Protein AF-A0A0R2RUD6-F1 (afdb_monomer)

Sequence (187 aa):
MTPIQPKFGVFNKIYIVRKIINTVIAVVILVGAVFYAQHLIESNERVKPPVKKIIKTVFVQKAINGEVPITAQSSGTVSAKHRLELYAEVQGVFDQSAAEFRSGQAYKKNQILIGLDAREYSASLVAAKSEFQNLVIGVLPDLRLDYADAQVNLLNAQISANGAKYQAKLAELEFLQQTGQLLNVTF

Radius of gyration: 75.73 Å; Cα contacts (8 Å, |Δi|>4): 40; chains: 1; bounding box: 152×41×206 Å

Foldseek 3Di:
DDDDDDDDDDPVVVVVVVVVVVVVVVVVVVVVVVVVVVVVVVPDPPDDDPDDDDDDDDDDDDDDDDDDDDDDDDDDDDDDPDDDDDDDPDDADWDDFPDDQDPPDDDDPPGRNTDGDCPVVVVVVVVVVVVVVVVCVVCVVVVCVVCVVVVVVVVVVVVVVVVVVVVVVVVVVVVCVVVCVVVPDDD

Structure (mmCIF, N/CA/C/O backbone):
data_AF-A0A0R2RUD6-F1
#
_entry.id   AF-A0A0R2RUD6-F1
#
loop_
_atom_site.group_PDB
_atom_site.id
_atom_site.type_symbol
_atom_site.label_atom_id
_atom_site.label_alt_id
_atom_site.label_comp_id
_atom_site.label_asym_id
_atom_site.label_entity_id
_atom_site.label_seq_id
_atom_site.pdbx_PDB_ins_code
_atom_site.Cartn_x
_atom_site.Cartn_y
_atom_site.Cartn_z
_atom_site.occupancy
_atom_site.B_iso_or_equiv
_atom_site.auth_seq_id
_atom_site.auth_comp_id
_atom_site.auth_asym_id
_atom_site.auth_atom_id
_atom_site.pdbx_PDB_model_num
ATOM 1 N N . MET A 1 1 ? -69.945 -20.592 172.690 1.00 40.69 1 MET A N 1
ATOM 2 C CA . MET A 1 1 ? -69.417 -21.902 172.255 1.00 40.69 1 MET A CA 1
ATOM 3 C C . MET A 1 1 ? -68.876 -21.741 170.840 1.00 40.69 1 MET A C 1
ATOM 5 O O . MET A 1 1 ? -69.642 -21.379 169.963 1.00 40.69 1 MET A O 1
ATOM 9 N N . THR A 1 2 ? -67.545 -21.808 170.733 1.00 43.16 2 THR A N 1
ATOM 10 C CA . THR A 1 2 ? -66.657 -22.315 169.655 1.00 43.16 2 THR A CA 1
ATOM 11 C C . THR A 1 2 ? -67.185 -22.616 168.227 1.00 43.16 2 THR A C 1
ATOM 13 O O . THR A 1 2 ? -68.354 -22.909 168.026 1.00 43.16 2 THR A O 1
ATOM 16 N N . PRO A 1 3 ? -66.286 -22.562 167.218 1.00 62.38 3 PRO A N 1
ATOM 17 C CA . PRO A 1 3 ? -66.392 -21.728 166.015 1.00 62.38 3 PRO A CA 1
ATOM 18 C C . PRO A 1 3 ? -66.707 -22.523 164.741 1.00 62.38 3 PRO A C 1
ATOM 20 O O . PRO A 1 3 ? -66.441 -23.720 164.688 1.00 62.38 3 PRO A O 1
ATOM 23 N N . ILE A 1 4 ? -67.159 -21.859 163.666 1.00 46.94 4 ILE A N 1
ATOM 24 C CA . ILE A 1 4 ? -67.190 -22.475 162.327 1.00 46.94 4 ILE A CA 1
ATOM 25 C C . ILE A 1 4 ? -66.911 -21.424 161.236 1.00 46.94 4 ILE A C 1
ATOM 27 O O . ILE A 1 4 ? -67.732 -20.563 160.937 1.00 46.94 4 ILE A O 1
ATOM 31 N N . GLN A 1 5 ? -65.716 -21.508 160.652 1.00 63.09 5 GLN A N 1
ATOM 32 C CA . GLN A 1 5 ? -65.302 -20.839 159.413 1.00 63.09 5 GLN A CA 1
ATOM 33 C C . GLN A 1 5 ? -65.926 -21.547 158.195 1.00 63.09 5 GLN A C 1
ATOM 35 O O . GLN A 1 5 ? -65.938 -22.781 158.184 1.00 63.09 5 GLN A O 1
ATOM 40 N N . PRO A 1 6 ? -66.289 -20.836 157.107 1.00 52.78 6 PRO A N 1
ATOM 41 C CA . PRO A 1 6 ? -66.206 -21.465 155.790 1.00 52.78 6 PRO A CA 1
ATOM 42 C C . PRO A 1 6 ? -65.527 -20.589 154.719 1.00 52.78 6 PRO A C 1
ATOM 44 O O . PRO A 1 6 ? -66.093 -19.653 154.170 1.00 52.78 6 PRO A O 1
ATOM 47 N N . LYS A 1 7 ? -64.286 -20.985 154.410 1.00 53.56 7 LYS A N 1
ATOM 48 C CA . LYS A 1 7 ? -63.650 -21.116 153.083 1.00 53.56 7 LYS A CA 1
ATOM 49 C C . LYS A 1 7 ? -63.973 -20.063 152.004 1.00 53.56 7 LYS A C 1
ATOM 51 O O . LYS A 1 7 ? -64.764 -20.293 151.092 1.00 53.56 7 LYS A O 1
ATOM 56 N N . PHE A 1 8 ? -63.166 -19.000 151.989 1.00 56.03 8 PHE A N 1
ATOM 57 C CA . PHE A 1 8 ? -62.763 -18.315 150.755 1.00 56.03 8 PHE A CA 1
ATOM 58 C C . PHE A 1 8 ? -62.107 -19.328 149.798 1.00 56.03 8 PHE A C 1
ATOM 60 O O . PHE A 1 8 ? -61.097 -19.923 150.169 1.00 56.03 8 PHE A O 1
ATOM 67 N N . GLY A 1 9 ? -62.625 -19.549 148.579 1.00 54.19 9 GLY A N 1
ATOM 68 C CA . GLY A 1 9 ? -61.901 -20.469 147.685 1.00 54.19 9 GLY A CA 1
ATOM 69 C C . GLY A 1 9 ? -62.434 -20.872 146.311 1.00 54.19 9 GLY A C 1
ATOM 70 O O . GLY A 1 9 ? -61.875 -21.818 145.768 1.00 54.19 9 GLY A O 1
ATOM 71 N N . VAL A 1 10 ? -63.454 -20.238 145.711 1.00 58.03 10 VAL A N 1
ATOM 72 C CA . VAL A 1 10 ? -63.929 -20.690 144.372 1.00 58.03 10 VAL A CA 1
ATOM 73 C C . VAL A 1 10 ? -64.133 -19.565 143.348 1.00 58.03 10 VAL A C 1
ATOM 75 O O . VAL A 1 10 ? -63.808 -19.749 142.176 1.00 58.03 10 VAL A O 1
ATOM 78 N N . PHE A 1 11 ? -64.548 -18.362 143.758 1.00 55.56 11 PHE A N 1
ATOM 79 C CA . PHE A 1 11 ? -64.877 -17.291 142.802 1.00 55.56 11 PHE A CA 1
ATOM 80 C C . PHE A 1 11 ? -63.666 -16.636 142.109 1.00 55.56 11 PHE A C 1
ATOM 82 O O . PHE A 1 11 ? -63.772 -16.234 140.953 1.00 55.56 11 PHE A O 1
ATOM 89 N N . ASN A 1 12 ? -62.485 -16.602 142.740 1.00 57.34 12 ASN A N 1
ATOM 90 C CA . ASN A 1 12 ? -61.285 -16.014 142.121 1.00 57.34 12 ASN A CA 1
ATOM 91 C C . ASN A 1 12 ? -60.672 -16.929 141.034 1.00 57.34 12 ASN A C 1
ATOM 93 O O . ASN A 1 12 ? -60.031 -16.459 140.098 1.00 57.34 12 ASN A O 1
ATOM 97 N N . LYS A 1 13 ? -60.911 -18.248 141.112 1.00 60.44 13 LYS A N 1
ATOM 98 C CA . LYS A 1 13 ? -60.299 -19.244 140.216 1.00 60.44 13 LYS A CA 1
ATOM 99 C C . LYS A 1 13 ? -60.849 -19.157 138.785 1.00 60.44 13 LYS A C 1
ATOM 101 O O . LYS A 1 13 ? -60.070 -19.214 137.842 1.00 60.44 13 LYS A O 1
ATOM 106 N N . ILE A 1 14 ? -62.160 -18.949 138.609 1.00 64.00 14 ILE A N 1
ATOM 107 C CA . ILE A 1 14 ? -62.788 -18.797 137.278 1.00 64.00 14 ILE A CA 1
ATOM 108 C C . ILE A 1 14 ? -62.341 -17.498 136.584 1.00 64.00 14 ILE A C 1
ATOM 110 O O . ILE A 1 14 ? -62.052 -17.510 135.385 1.00 64.00 14 ILE A O 1
ATOM 114 N N . TYR A 1 15 ? -62.255 -16.387 137.326 1.00 71.00 15 TYR A N 1
ATOM 115 C CA . TYR A 1 15 ? -61.834 -15.093 136.779 1.00 71.00 15 TYR A CA 1
ATOM 116 C C . TYR A 1 15 ? -60.356 -15.111 136.361 1.00 71.00 15 TYR A C 1
ATOM 118 O O . TYR A 1 15 ? -60.014 -14.683 135.258 1.00 71.00 15 TYR A O 1
ATOM 126 N N . ILE A 1 16 ? -59.488 -15.696 137.195 1.00 73.62 16 ILE A N 1
ATOM 127 C CA . ILE A 1 16 ? -58.060 -15.863 136.895 1.00 73.62 16 ILE A CA 1
ATOM 128 C C . ILE A 1 16 ? -57.846 -16.797 135.689 1.00 73.62 16 ILE A C 1
ATOM 130 O O . ILE A 1 16 ? -57.037 -16.477 134.822 1.00 73.62 16 ILE A O 1
ATOM 134 N N . VAL A 1 17 ? -58.602 -17.895 135.559 1.00 77.44 17 VAL A N 1
ATOM 135 C CA . VAL A 1 17 ? -58.467 -18.837 134.426 1.00 77.44 17 VAL A CA 1
ATOM 136 C C . VAL A 1 17 ? -58.884 -18.207 133.090 1.00 77.44 17 VAL A C 1
ATOM 138 O O . VAL A 1 17 ? -58.144 -18.325 132.114 1.00 77.44 17 VAL A O 1
ATOM 141 N N . ARG A 1 18 ? -60.009 -17.476 133.027 1.00 76.19 18 ARG A N 1
ATOM 142 C CA . ARG A 1 18 ? -60.411 -16.761 131.794 1.00 76.19 18 ARG A CA 1
ATOM 143 C C . ARG A 1 18 ? -59.411 -15.658 131.419 1.00 76.19 18 ARG A C 1
ATOM 145 O O . ARG A 1 18 ? -59.124 -15.479 130.238 1.00 76.19 18 ARG A O 1
ATOM 152 N N . LYS A 1 19 ? -58.835 -14.961 132.409 1.00 77.75 19 LYS A N 1
ATOM 153 C CA . LYS A 1 19 ? -57.790 -13.943 132.198 1.00 77.75 19 LYS A CA 1
ATOM 154 C C . LYS A 1 19 ? -56.496 -14.551 131.643 1.00 77.75 19 LYS A C 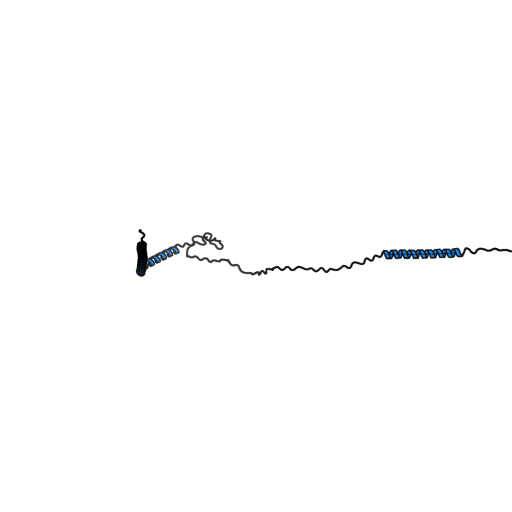1
ATOM 156 O O . LYS A 1 19 ? -55.921 -13.981 130.725 1.00 77.75 19 LYS A O 1
ATOM 161 N N . ILE A 1 20 ? -56.067 -15.714 132.145 1.00 82.94 20 ILE A N 1
ATOM 162 C CA . ILE A 1 20 ? -54.876 -16.417 131.637 1.00 82.94 20 ILE A CA 1
ATOM 163 C C . ILE A 1 20 ? -55.092 -16.882 130.194 1.00 82.94 20 ILE A C 1
ATOM 165 O O . ILE A 1 20 ? -54.219 -16.659 129.363 1.00 82.94 20 ILE A O 1
ATOM 169 N N . ILE A 1 21 ? -56.257 -17.453 129.868 1.00 84.19 21 ILE A N 1
ATOM 170 C CA . ILE A 1 21 ? -56.567 -17.909 128.501 1.00 84.19 21 ILE A CA 1
ATOM 171 C C . ILE A 1 21 ? -56.511 -16.746 127.503 1.00 84.19 21 ILE A C 1
ATOM 173 O O . ILE A 1 21 ? -55.852 -16.862 126.473 1.00 84.19 21 ILE A O 1
ATOM 177 N N . ASN A 1 22 ? -57.129 -15.605 127.823 1.00 83.50 22 ASN A N 1
ATOM 178 C CA . ASN A 1 22 ? -57.088 -14.442 126.934 1.00 83.50 22 ASN A CA 1
ATOM 179 C C . ASN A 1 22 ? -55.675 -13.858 126.788 1.00 83.50 22 ASN A C 1
ATOM 181 O O . ASN A 1 22 ? -55.296 -13.477 125.683 1.00 83.50 22 ASN A O 1
ATOM 185 N N . THR A 1 23 ? -54.875 -13.817 127.860 1.00 86.25 23 THR A N 1
ATOM 186 C CA . THR A 1 23 ? -53.478 -13.359 127.773 1.00 86.25 23 THR A CA 1
ATOM 187 C C . THR A 1 23 ? -52.625 -14.315 126.939 1.00 86.25 23 THR A C 1
ATOM 189 O O . THR A 1 23 ? -51.834 -13.861 126.121 1.00 86.25 23 THR A O 1
ATOM 192 N N . VAL A 1 24 ? -52.806 -15.630 127.087 1.00 90.19 24 VAL A N 1
ATOM 193 C CA . VAL A 1 24 ? -52.083 -16.632 126.289 1.00 90.19 24 VAL A CA 1
ATOM 194 C C . VAL A 1 24 ? -52.460 -16.525 124.811 1.00 90.19 24 VAL A C 1
ATOM 196 O O . VAL A 1 24 ? -51.570 -16.500 123.968 1.00 90.19 24 VAL A O 1
ATOM 199 N N . ILE A 1 25 ? -53.747 -16.374 124.484 1.00 90.00 25 ILE A N 1
ATOM 200 C CA . ILE A 1 25 ? -54.204 -16.159 123.101 1.00 90.00 25 ILE A CA 1
ATOM 201 C C . ILE A 1 25 ? -53.595 -14.880 122.514 1.00 90.00 25 ILE A C 1
ATOM 203 O O . ILE A 1 25 ? -53.095 -14.903 121.391 1.00 90.00 25 ILE A O 1
ATOM 207 N N . ALA A 1 26 ? -53.578 -13.783 123.275 1.00 89.19 26 ALA A N 1
ATOM 208 C CA . ALA A 1 26 ? -52.967 -12.533 122.829 1.00 89.19 26 ALA A CA 1
ATOM 209 C C . ALA A 1 26 ? -51.464 -12.695 122.550 1.00 89.19 26 ALA A C 1
ATOM 211 O O . ALA A 1 26 ? -50.980 -12.224 121.524 1.00 89.19 26 ALA A O 1
ATOM 212 N N . VAL A 1 27 ? -50.738 -13.410 123.417 1.00 92.75 27 VAL A N 1
ATOM 213 C CA . VAL A 1 27 ? -49.307 -13.699 123.231 1.00 92.75 27 VAL A CA 1
ATOM 214 C C . VAL A 1 27 ? -49.074 -14.580 122.001 1.00 92.75 27 VAL A C 1
ATOM 216 O O . VAL A 1 27 ? -48.178 -14.290 121.214 1.00 92.75 27 VAL A O 1
ATOM 219 N N . VAL A 1 28 ? -49.900 -15.607 121.782 1.00 93.31 28 VAL A N 1
ATOM 220 C CA . VAL A 1 28 ? -49.797 -16.492 120.608 1.00 93.31 28 VAL A CA 1
ATOM 221 C C . VAL A 1 28 ? -50.012 -15.719 119.304 1.00 93.31 28 VAL A C 1
ATOM 223 O O . VAL A 1 28 ? -49.247 -15.896 118.358 1.00 93.31 28 VAL A O 1
ATOM 226 N N . ILE A 1 29 ? -51.000 -14.820 119.259 1.00 92.88 29 ILE A N 1
ATOM 227 C CA . ILE A 1 29 ? -51.259 -13.974 118.082 1.00 92.88 29 ILE A CA 1
ATOM 228 C C . ILE A 1 29 ? -50.077 -13.030 117.815 1.00 92.88 29 ILE A C 1
ATOM 230 O O . ILE A 1 29 ? -49.669 -12.870 116.666 1.00 92.88 29 ILE A O 1
ATOM 234 N N . LEU A 1 30 ? -49.493 -12.442 118.863 1.00 92.44 30 LEU A N 1
ATOM 235 C CA . LEU A 1 30 ? -48.342 -11.540 118.747 1.00 92.44 30 LEU A CA 1
ATOM 236 C C . LEU A 1 30 ? -47.106 -12.265 118.197 1.00 92.44 30 LEU A C 1
ATOM 238 O O . LEU A 1 30 ? -46.454 -11.767 117.281 1.00 92.44 30 LEU A O 1
ATOM 242 N N . VAL A 1 31 ? -46.822 -13.468 118.704 1.00 94.19 31 VAL A N 1
ATOM 243 C CA . VAL A 1 31 ? -45.710 -14.305 118.225 1.00 94.19 31 VAL A CA 1
ATOM 244 C C . VAL A 1 31 ? -45.938 -14.742 116.774 1.00 94.19 31 VAL A C 1
ATOM 246 O O . VAL A 1 31 ? -45.024 -14.640 115.957 1.00 94.19 31 VAL A O 1
ATOM 249 N N . GLY A 1 32 ? -47.161 -15.156 116.425 1.00 93.25 32 GLY A N 1
ATOM 250 C CA . GLY A 1 32 ? -47.515 -15.525 115.052 1.00 93.25 32 GLY A CA 1
ATOM 251 C C . GLY A 1 32 ? -47.353 -14.370 114.059 1.00 93.25 32 GLY A C 1
ATOM 252 O O . GLY A 1 32 ? -46.818 -14.568 112.969 1.00 93.25 32 GLY A O 1
ATOM 253 N N . ALA A 1 33 ? -47.742 -13.151 114.445 1.00 93.75 33 ALA A N 1
ATOM 254 C CA . ALA A 1 33 ? -47.599 -11.961 113.607 1.00 93.75 33 ALA A CA 1
ATOM 255 C C . ALA A 1 33 ? -46.129 -11.598 113.341 1.00 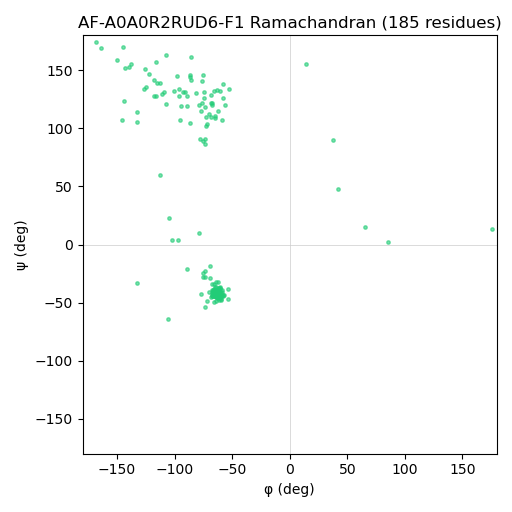93.75 33 ALA A C 1
ATOM 257 O O . ALA A 1 33 ? -45.779 -11.252 112.213 1.00 93.75 33 ALA A O 1
ATOM 258 N N . VAL A 1 34 ? -45.260 -11.715 114.353 1.00 94.12 34 VAL A N 1
ATOM 259 C CA . VAL A 1 34 ? -43.817 -11.463 114.195 1.00 94.12 34 VAL A CA 1
ATOM 260 C C . VAL A 1 34 ? -43.191 -12.480 113.242 1.00 94.12 34 VAL A C 1
ATOM 262 O O . VAL A 1 34 ? -42.447 -12.091 112.343 1.00 94.12 34 VAL A O 1
ATOM 265 N N . PHE A 1 35 ? -43.538 -13.762 113.382 1.00 93.00 35 PHE A N 1
ATOM 266 C CA . PHE A 1 35 ? -43.016 -14.818 112.512 1.00 93.00 35 PHE A CA 1
ATOM 267 C C . PHE A 1 35 ? -43.475 -14.638 111.056 1.00 93.00 35 PHE A C 1
ATOM 269 O O . PHE A 1 35 ? -42.690 -14.776 110.120 1.00 93.00 35 PHE A O 1
ATOM 276 N N . TYR A 1 36 ? -44.737 -14.243 110.862 1.00 89.88 36 TYR A N 1
ATOM 277 C CA . TYR A 1 36 ? -45.291 -13.961 109.538 1.00 89.88 36 TYR A CA 1
ATOM 278 C C . TYR A 1 36 ? -44.651 -12.726 108.881 1.00 89.88 36 TYR A C 1
ATOM 280 O O . TYR A 1 36 ? -44.357 -12.738 107.687 1.00 89.88 36 TYR A O 1
ATOM 288 N N . ALA A 1 37 ? -44.384 -11.669 109.655 1.00 87.19 37 ALA A N 1
ATOM 289 C CA . ALA A 1 37 ? -43.711 -10.471 109.159 1.00 87.19 37 ALA A CA 1
ATOM 290 C C . ALA A 1 37 ? -42.258 -10.751 108.748 1.00 87.19 37 ALA A C 1
ATOM 292 O O . ALA A 1 37 ? -41.820 -10.269 107.704 1.00 87.19 37 ALA A O 1
ATOM 293 N N . GLN A 1 38 ? -41.530 -11.558 109.530 1.00 85.88 38 GLN A N 1
ATOM 294 C CA . GLN A 1 38 ? -40.174 -11.988 109.173 1.00 85.88 38 GLN A CA 1
ATOM 295 C C . GLN A 1 38 ? -40.176 -12.773 107.855 1.00 85.88 38 GLN A C 1
ATOM 297 O O . GLN A 1 38 ? -39.404 -12.444 106.956 1.00 85.88 38 GLN A O 1
ATOM 302 N N . HIS A 1 39 ? -41.120 -13.705 107.685 1.00 88.00 39 HIS A N 1
ATOM 303 C CA . HIS A 1 39 ? -41.255 -14.487 106.454 1.00 88.00 39 HIS A CA 1
ATOM 304 C C . HIS A 1 39 ? -41.539 -13.620 105.209 1.00 88.00 39 HIS A C 1
ATOM 306 O O . HIS A 1 39 ? -41.002 -13.883 104.136 1.00 88.00 39 HIS A O 1
ATOM 312 N N . LEU A 1 40 ? -42.334 -12.551 105.348 1.00 82.12 40 LEU A N 1
ATOM 313 C CA . LEU A 1 40 ? -42.700 -11.652 104.244 1.00 82.12 40 LEU A CA 1
ATOM 314 C C . LEU A 1 40 ? -41.569 -10.693 103.821 1.00 82.12 40 LEU A C 1
ATOM 316 O O . LEU A 1 40 ? -41.522 -10.246 102.671 1.00 82.12 40 LEU A O 1
ATOM 320 N N . ILE A 1 41 ? -40.681 -10.341 104.754 1.00 77.12 41 ILE A N 1
ATOM 321 C CA . ILE A 1 41 ? -39.519 -9.481 104.483 1.00 77.12 41 ILE A CA 1
ATOM 322 C C . ILE A 1 41 ? -38.434 -10.285 103.767 1.00 77.12 41 ILE A C 1
ATOM 324 O O . ILE A 1 41 ? -37.852 -9.800 102.798 1.00 77.12 41 ILE A O 1
ATOM 328 N N . GLU A 1 42 ? -38.200 -11.520 104.213 1.00 77.88 42 GLU A N 1
ATOM 329 C CA . GLU A 1 42 ? -37.185 -12.407 103.642 1.00 77.88 42 GLU A CA 1
ATOM 330 C C . GLU A 1 42 ? -37.563 -12.872 102.226 1.00 77.88 42 GLU A C 1
ATOM 332 O O . GLU A 1 42 ? -36.700 -13.017 101.367 1.00 77.88 42 GLU A O 1
ATOM 337 N N . SER A 1 43 ? -38.863 -12.971 101.917 1.00 68.19 43 SER A N 1
ATOM 338 C CA . SER A 1 43 ? -39.357 -13.275 100.568 1.00 68.19 43 SER A CA 1
ATOM 339 C C . SER A 1 43 ? -39.349 -12.081 99.596 1.00 68.19 43 SER A C 1
ATOM 341 O O . SER A 1 43 ? -39.958 -12.163 98.528 1.00 68.19 43 SER A O 1
ATOM 343 N N . ASN A 1 44 ? -38.733 -10.946 99.946 1.00 65.75 44 ASN A N 1
ATOM 344 C CA . ASN A 1 44 ? -38.756 -9.721 99.138 1.00 65.75 44 ASN A CA 1
ATOM 345 C C . ASN A 1 44 ? -37.371 -9.367 98.570 1.00 65.75 44 ASN A C 1
ATOM 347 O O . ASN A 1 44 ? -36.834 -8.280 98.794 1.00 65.75 44 ASN A O 1
ATOM 351 N N . GLU A 1 45 ? -36.795 -10.269 97.775 1.00 65.94 45 GLU A N 1
ATOM 352 C CA . GLU A 1 45 ? -35.610 -9.959 96.971 1.00 65.94 45 GLU A CA 1
ATOM 353 C C . GLU A 1 45 ? -35.986 -9.075 95.773 1.00 65.94 45 GLU A C 1
ATOM 355 O O . GLU A 1 45 ? -36.319 -9.534 94.679 1.00 65.94 45 GLU A O 1
ATOM 360 N N . ARG A 1 46 ? -35.922 -7.754 95.962 1.00 63.88 46 ARG A N 1
ATOM 361 C CA . ARG A 1 46 ? -36.026 -6.801 94.850 1.00 63.88 46 ARG A CA 1
ATOM 362 C C . ARG A 1 46 ? -34.719 -6.796 94.067 1.00 63.88 46 ARG A C 1
ATOM 364 O O . ARG A 1 46 ? -33.820 -6.001 94.347 1.00 63.88 46 ARG A O 1
ATOM 371 N N . VAL A 1 47 ? -34.622 -7.671 93.070 1.00 66.81 47 VAL A N 1
ATOM 372 C CA . VAL A 1 47 ? -33.517 -7.684 92.104 1.00 66.81 47 VAL A CA 1
ATOM 373 C C . VAL A 1 47 ? -33.479 -6.329 91.390 1.00 66.81 47 VAL A C 1
ATOM 375 O O . VAL A 1 47 ? -34.347 -6.010 90.577 1.00 66.81 47 VAL A O 1
ATOM 378 N N . LYS A 1 48 ? -32.489 -5.489 91.718 1.00 69.06 48 LYS A N 1
ATOM 379 C CA . LYS A 1 48 ? -32.271 -4.218 91.016 1.00 69.06 48 LYS A CA 1
ATOM 380 C C . LYS A 1 48 ? -31.788 -4.539 89.596 1.00 69.06 48 LYS A C 1
ATOM 382 O O . LYS A 1 48 ? -30.755 -5.195 89.464 1.00 69.06 48 LYS A O 1
ATOM 387 N N . PRO A 1 49 ? -32.489 -4.099 88.538 1.00 70.69 49 PRO A N 1
ATOM 388 C CA . PRO A 1 49 ? -32.070 -4.400 87.177 1.00 70.69 49 PRO A CA 1
ATOM 389 C C . PRO A 1 49 ? -30.694 -3.767 86.895 1.00 70.69 49 PRO A C 1
ATOM 391 O O . PRO A 1 49 ? -30.491 -2.592 87.218 1.00 70.69 49 PRO A O 1
ATOM 394 N N . PRO A 1 50 ? -29.733 -4.505 86.305 1.00 71.81 50 PRO A N 1
ATOM 395 C CA . PRO A 1 50 ? -28.438 -3.939 85.954 1.00 71.81 50 PRO A CA 1
ATOM 396 C C . PRO A 1 50 ? -28.604 -2.882 84.854 1.00 71.81 50 PRO A C 1
ATOM 398 O O . PRO A 1 50 ? -29.275 -3.104 83.844 1.00 71.81 50 PRO A O 1
ATOM 401 N N . VAL A 1 51 ? -27.981 -1.717 85.046 1.00 70.12 51 VAL A N 1
ATOM 402 C CA . VAL A 1 51 ? -28.021 -0.601 84.091 1.00 70.12 51 VAL A CA 1
ATOM 403 C C . VAL A 1 51 ? -27.327 -1.023 82.794 1.00 70.12 51 VAL A C 1
ATOM 405 O O . VAL A 1 51 ? -26.108 -1.195 82.742 1.00 70.12 51 VAL A O 1
ATOM 408 N N . LYS A 1 52 ? -28.114 -1.189 81.728 1.00 69.88 52 LYS A N 1
ATOM 409 C CA . LYS A 1 52 ? -27.623 -1.582 80.404 1.00 69.88 52 LYS A CA 1
ATOM 410 C C . LYS A 1 52 ? -26.867 -0.410 79.774 1.00 69.88 52 LYS A C 1
ATOM 412 O O . LYS A 1 52 ? -27.474 0.549 79.304 1.00 69.88 52 LYS A O 1
ATOM 417 N N . LYS A 1 53 ? -25.532 -0.475 79.771 1.00 71.00 53 LYS A N 1
ATOM 418 C CA . LYS A 1 53 ? -24.673 0.523 79.118 1.00 71.00 53 LYS A CA 1
ATOM 419 C C . LYS A 1 53 ? -24.916 0.469 77.604 1.00 71.00 53 LYS A C 1
ATOM 421 O O . LYS A 1 53 ? -24.550 -0.503 76.947 1.00 71.00 53 LYS A O 1
ATOM 426 N N . ILE A 1 54 ? -25.571 1.493 77.059 1.00 68.94 54 ILE A N 1
ATOM 427 C CA . ILE A 1 54 ? -25.859 1.609 75.625 1.00 68.94 54 ILE A CA 1
ATOM 428 C C . ILE A 1 54 ? -24.571 2.063 74.937 1.00 68.94 54 ILE A C 1
ATOM 430 O O . ILE A 1 54 ? -24.289 3.256 74.836 1.00 68.94 54 ILE A O 1
ATOM 434 N N . ILE A 1 55 ? -23.753 1.112 74.495 1.00 71.44 55 ILE A N 1
ATOM 435 C CA . ILE A 1 55 ? -22.667 1.413 73.562 1.00 71.44 55 ILE A CA 1
ATOM 436 C C . ILE A 1 55 ? -23.293 1.691 72.199 1.00 71.44 55 ILE A C 1
ATOM 438 O O . ILE A 1 55 ? -23.867 0.811 71.562 1.00 71.44 55 ILE A O 1
ATOM 442 N N . LYS A 1 56 ? -23.245 2.959 71.789 1.00 75.94 56 LYS A N 1
ATOM 443 C CA . LYS A 1 56 ? -23.691 3.387 70.467 1.00 75.94 56 LYS A CA 1
ATOM 444 C C . LYS A 1 56 ? -22.657 2.899 69.458 1.00 75.94 56 LYS A C 1
ATOM 446 O O . LYS A 1 56 ? -21.577 3.474 69.356 1.00 75.94 56 LYS A O 1
ATOM 451 N N . THR A 1 57 ? -22.967 1.813 68.764 1.00 80.75 57 THR A N 1
ATOM 452 C CA . THR A 1 57 ? -22.122 1.312 67.681 1.00 80.75 57 THR A CA 1
ATOM 453 C C . THR A 1 57 ? -22.155 2.311 66.533 1.00 80.75 57 THR A C 1
ATOM 455 O O . THR A 1 57 ? -23.224 2.627 66.013 1.00 80.75 57 THR A O 1
ATOM 458 N N . VAL A 1 58 ? -20.984 2.817 66.158 1.00 81.88 58 VAL A N 1
ATOM 459 C CA . VAL A 1 58 ? -20.800 3.668 64.982 1.00 81.88 58 VAL A CA 1
ATOM 460 C C . VAL A 1 58 ? -20.036 2.876 63.935 1.00 81.88 58 VAL A C 1
ATOM 462 O O . VAL A 1 58 ? -19.033 2.230 64.237 1.00 81.88 58 VAL A O 1
ATOM 465 N N . PHE A 1 59 ? -20.537 2.885 62.706 1.00 85.75 59 PHE A N 1
ATOM 466 C CA . PHE A 1 59 ? -19.867 2.227 61.597 1.00 85.75 59 PHE A CA 1
ATOM 467 C C . PHE A 1 59 ? -18.724 3.121 61.122 1.00 85.75 59 PHE A C 1
ATOM 469 O O . PHE A 1 59 ? -18.949 4.265 60.734 1.00 85.75 59 PHE A O 1
ATOM 476 N N . VAL A 1 60 ? -17.500 2.600 61.176 1.00 85.88 60 VAL A N 1
ATOM 477 C CA . VAL A 1 60 ? -16.315 3.259 60.621 1.00 85.88 60 VAL A CA 1
ATOM 478 C C . VAL A 1 60 ? -15.771 2.417 59.479 1.00 85.88 60 VAL A C 1
ATOM 480 O O . VAL A 1 60 ? -15.718 1.191 59.571 1.00 85.88 60 VAL A O 1
ATOM 483 N N . GLN A 1 61 ? -15.360 3.07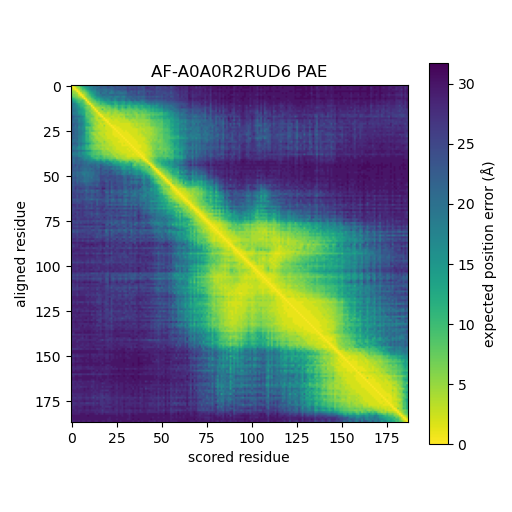8 58.403 1.00 85.44 61 GLN A N 1
ATOM 484 C CA . GLN A 1 61 ? -14.695 2.437 57.278 1.00 85.44 61 GLN A CA 1
ATOM 485 C C . GLN A 1 61 ? -13.296 3.025 57.141 1.00 85.44 61 GLN A C 1
ATOM 487 O O . GLN A 1 61 ? -13.115 4.242 57.136 1.00 85.44 61 GLN A O 1
ATOM 492 N N . LYS A 1 62 ? -12.289 2.152 57.086 1.00 86.19 62 LYS A N 1
ATOM 493 C CA . LYS A 1 62 ? -10.892 2.564 56.961 1.00 86.19 62 LYS A CA 1
ATOM 494 C C . LYS A 1 62 ? -10.623 2.968 55.512 1.00 86.19 62 LYS A C 1
ATOM 496 O O . LYS A 1 62 ? -10.689 2.122 54.625 1.00 86.19 62 LYS A O 1
ATOM 501 N N . ALA A 1 63 ? -10.317 4.244 55.287 1.00 87.50 63 ALA A N 1
ATOM 502 C CA . ALA A 1 63 ? -9.890 4.730 53.982 1.00 87.50 63 ALA A CA 1
ATOM 503 C C . ALA A 1 63 ? -8.500 4.167 53.646 1.00 87.50 63 ALA A C 1
ATOM 505 O O . ALA A 1 63 ? -7.572 4.251 54.454 1.00 87.50 63 ALA A O 1
ATOM 506 N N . ILE A 1 64 ? -8.380 3.575 52.461 1.00 88.75 64 ILE A N 1
ATOM 507 C CA . ILE A 1 64 ? -7.115 3.142 51.869 1.00 88.75 64 ILE A CA 1
ATOM 508 C C . ILE A 1 64 ? -6.897 3.964 50.603 1.00 88.75 64 ILE A C 1
ATOM 510 O O . ILE A 1 64 ? -7.789 4.061 49.763 1.00 88.75 64 ILE A O 1
ATOM 514 N N . ASN A 1 65 ? -5.731 4.594 50.488 1.00 85.75 65 ASN A N 1
ATOM 515 C CA . ASN A 1 65 ? -5.403 5.389 49.313 1.00 85.75 65 ASN A CA 1
ATOM 516 C C . ASN A 1 65 ? -5.086 4.434 48.161 1.00 85.75 65 ASN A C 1
ATOM 518 O O . ASN A 1 65 ? -4.238 3.554 48.297 1.00 85.75 65 ASN A O 1
ATOM 522 N N . GLY A 1 66 ? -5.772 4.616 47.041 1.00 87.75 66 GLY A N 1
ATOM 523 C CA . GLY A 1 66 ? -5.518 3.915 45.792 1.00 87.75 66 GLY A CA 1
ATOM 524 C C . GLY A 1 66 ? -5.652 4.893 44.636 1.00 87.75 66 GLY A C 1
ATOM 525 O O . GLY A 1 66 ? -6.365 5.893 44.740 1.00 87.75 66 GLY A O 1
ATOM 526 N N . GLU A 1 67 ? -4.947 4.628 43.546 1.00 83.94 67 GLU A N 1
ATOM 527 C CA . GLU A 1 67 ? -5.056 5.440 42.340 1.00 83.94 67 GLU A CA 1
ATOM 528 C C . GLU A 1 67 ? -6.355 5.086 41.612 1.00 83.94 67 GLU A C 1
ATOM 530 O O . GLU A 1 67 ? -6.592 3.928 41.266 1.00 83.94 67 GLU A O 1
ATOM 535 N N . VAL A 1 68 ? -7.222 6.080 41.412 1.00 84.12 68 VAL A N 1
ATOM 536 C CA . VAL A 1 68 ? -8.467 5.921 40.654 1.00 84.12 68 VAL A CA 1
ATOM 537 C C . VAL A 1 68 ? -8.191 6.369 39.219 1.00 84.12 68 VAL A C 1
ATOM 539 O O . VAL A 1 68 ? -8.039 7.571 38.990 1.00 84.12 68 VAL A O 1
ATOM 542 N N . PRO A 1 69 ? -8.096 5.448 38.242 1.00 83.31 69 PRO A N 1
ATOM 543 C CA . PRO A 1 69 ? -7.829 5.829 36.865 1.00 83.31 69 PRO A CA 1
ATOM 544 C C . PRO A 1 69 ? -9.029 6.592 36.297 1.00 83.31 69 PRO A C 1
ATOM 546 O O . PRO A 1 69 ? -10.144 6.076 36.225 1.00 83.31 69 PRO A O 1
ATOM 549 N N . ILE A 1 70 ? -8.795 7.834 35.876 1.00 82.94 70 ILE A N 1
ATOM 550 C CA . ILE A 1 70 ? -9.793 8.659 35.195 1.00 82.94 70 ILE A CA 1
ATOM 551 C C . ILE A 1 70 ? -9.706 8.337 33.702 1.00 82.94 70 ILE A C 1
ATOM 553 O O . ILE A 1 70 ? -8.774 8.761 33.023 1.00 82.94 70 ILE A O 1
ATOM 557 N N . THR A 1 71 ? -10.663 7.571 33.177 1.00 87.12 71 THR A N 1
ATOM 558 C CA . THR A 1 71 ? -10.738 7.280 31.738 1.00 87.12 71 THR A CA 1
ATOM 559 C C . THR A 1 71 ? -11.678 8.264 31.051 1.00 87.12 71 THR A C 1
ATOM 561 O O . THR A 1 71 ? -12.871 8.289 31.356 1.00 87.12 71 THR A O 1
ATOM 564 N N . ALA A 1 72 ? -11.170 9.041 30.097 1.00 83.50 72 ALA A N 1
ATOM 565 C CA . ALA A 1 72 ? -11.994 9.877 29.230 1.00 83.50 72 ALA A CA 1
ATOM 566 C C . ALA A 1 72 ? -12.403 9.081 27.981 1.00 83.50 72 ALA A C 1
ATOM 568 O O . ALA A 1 72 ? -11.549 8.626 27.223 1.00 83.50 72 ALA A O 1
ATOM 569 N N . GLN A 1 73 ? -13.707 8.901 27.775 1.00 85.69 73 GLN A N 1
ATOM 570 C CA . GLN A 1 73 ? -14.253 8.261 26.577 1.00 85.69 73 GLN A CA 1
ATOM 571 C C . GLN A 1 73 ? -14.494 9.332 25.508 1.00 85.69 73 GLN A C 1
ATOM 573 O O . GLN A 1 73 ? -15.151 10.336 25.778 1.00 85.69 73 GLN A O 1
ATOM 578 N N . SER A 1 74 ? -13.965 9.127 24.303 1.00 87.44 74 SER A N 1
ATOM 579 C CA . SER A 1 74 ? -14.156 10.026 23.161 1.00 87.44 74 SER A CA 1
ATOM 580 C C . SER A 1 74 ? -14.707 9.235 21.979 1.00 87.44 74 SER A C 1
ATOM 582 O O . SER A 1 74 ? -14.249 8.127 21.701 1.00 87.44 74 SER A O 1
ATOM 584 N N . SER A 1 75 ? -15.713 9.788 21.307 1.00 89.69 75 SER A N 1
ATOM 585 C CA . SER A 1 75 ? -16.299 9.222 20.096 1.00 89.69 75 SER A CA 1
ATOM 586 C C . SER A 1 75 ? -15.720 9.898 18.854 1.00 89.69 75 SER A C 1
ATOM 588 O O . SER A 1 75 ? -15.440 11.095 18.841 1.00 89.69 75 SER A O 1
ATOM 590 N N . GLY A 1 76 ? -15.548 9.122 17.787 1.00 91.12 76 GLY A N 1
ATOM 591 C CA . GLY A 1 76 ? -15.011 9.602 16.520 1.00 91.12 76 GLY A CA 1
ATOM 592 C C . GLY A 1 76 ? -15.285 8.615 15.396 1.00 91.12 76 GLY A C 1
ATOM 593 O O . GLY A 1 76 ? -15.732 7.490 15.625 1.00 91.12 76 GLY A O 1
ATOM 594 N N . THR A 1 77 ? -15.036 9.044 14.165 1.00 94.12 77 THR A N 1
ATOM 595 C CA . THR A 1 77 ? -15.139 8.174 12.996 1.00 94.12 77 THR A CA 1
ATOM 596 C C . THR A 1 77 ? -13.829 7.427 12.783 1.00 94.12 77 THR A C 1
ATOM 598 O O . THR A 1 77 ? -12.741 7.950 13.021 1.00 94.12 77 THR A O 1
ATOM 601 N N . VAL A 1 78 ? -13.933 6.180 12.330 1.00 88.25 78 VAL A N 1
ATOM 602 C CA . VAL A 1 78 ? -12.768 5.369 11.974 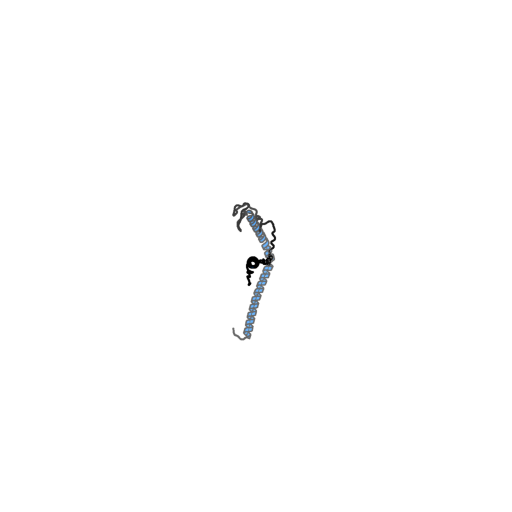1.00 88.25 78 VAL A CA 1
ATOM 603 C C . VAL A 1 78 ? -12.522 5.457 10.476 1.00 88.25 78 VAL A C 1
ATOM 605 O O . VAL A 1 78 ? -13.436 5.327 9.662 1.00 88.25 78 VAL A O 1
ATOM 608 N N . SER A 1 79 ? -11.267 5.674 10.109 1.00 92.88 79 SER A N 1
ATOM 609 C CA . SER A 1 79 ? -10.794 5.599 8.735 1.00 92.88 79 SER A CA 1
ATOM 610 C C . SER A 1 79 ? -9.783 4.465 8.608 1.00 92.88 79 SER A C 1
ATOM 612 O O . SER A 1 79 ? -9.192 4.003 9.588 1.00 92.88 79 SER A O 1
ATOM 614 N N . ALA A 1 80 ? -9.609 3.964 7.387 1.00 91.88 80 ALA A N 1
ATOM 615 C CA . ALA A 1 80 ? -8.597 2.955 7.127 1.00 91.88 80 ALA A CA 1
ATOM 616 C C . ALA A 1 80 ? -7.214 3.522 7.469 1.00 91.88 80 ALA A C 1
ATOM 618 O O . ALA A 1 80 ? -6.866 4.608 7.010 1.00 91.88 80 ALA A O 1
ATOM 619 N N . LYS A 1 81 ? -6.415 2.759 8.227 1.00 92.88 81 LYS A N 1
ATOM 620 C CA . LYS A 1 81 ? -5.044 3.148 8.597 1.00 92.88 81 LYS A CA 1
ATOM 621 C C . LYS A 1 81 ? -4.194 3.496 7.370 1.00 92.88 81 LYS A C 1
ATOM 623 O O . LYS A 1 81 ? -3.400 4.425 7.418 1.00 92.88 81 LYS A O 1
ATOM 628 N N . HIS A 1 82 ? -4.380 2.753 6.281 1.00 90.88 82 HIS A N 1
ATOM 629 C CA . HIS A 1 82 ? -3.759 3.024 4.991 1.00 90.88 82 HIS A CA 1
ATOM 630 C C . HIS A 1 82 ? -4.833 2.939 3.910 1.00 90.88 82 HIS A C 1
ATOM 632 O O . HIS A 1 82 ? -5.395 1.870 3.671 1.00 90.88 82 HIS A O 1
ATOM 638 N N . ARG A 1 83 ? -5.129 4.072 3.275 1.00 90.69 83 ARG A N 1
ATOM 639 C CA . ARG A 1 83 ? -6.003 4.161 2.106 1.00 90.69 83 ARG A CA 1
ATOM 640 C C . ARG A 1 83 ? -5.131 4.519 0.911 1.00 90.69 83 ARG A C 1
ATOM 642 O O . ARG A 1 83 ? -4.350 5.460 1.000 1.00 90.69 83 ARG A O 1
ATOM 649 N N . LEU A 1 84 ? -5.266 3.764 -0.171 1.00 88.00 84 LEU A N 1
ATOM 650 C CA . LEU A 1 84 ? -4.553 4.004 -1.417 1.00 88.00 84 LEU A CA 1
ATOM 651 C C . LEU A 1 84 ? -5.566 4.089 -2.552 1.00 88.00 84 LEU A C 1
ATOM 653 O O . LEU A 1 84 ? -6.459 3.248 -2.652 1.00 88.00 84 LEU A O 1
ATOM 657 N N . GLU A 1 85 ? -5.404 5.099 -3.390 1.00 88.00 85 GLU A N 1
ATOM 658 C CA . GLU A 1 85 ? -6.092 5.207 -4.668 1.00 88.00 85 GLU A CA 1
ATOM 659 C C . GLU A 1 85 ? -5.153 4.679 -5.746 1.00 88.00 85 GLU A C 1
ATOM 661 O O . GLU A 1 85 ? -3.981 5.054 -5.799 1.00 88.00 85 GLU A O 1
ATOM 666 N N . LEU A 1 86 ? -5.649 3.747 -6.554 1.00 86.94 86 LEU A N 1
ATOM 667 C CA . LEU A 1 86 ? -4.864 3.100 -7.593 1.00 86.94 86 LEU A CA 1
ATOM 668 C C . LEU A 1 86 ? -5.195 3.732 -8.936 1.00 86.94 86 LEU A C 1
ATOM 670 O O . LEU A 1 86 ? -6.362 3.862 -9.301 1.00 86.94 86 LEU A O 1
ATOM 674 N N . TYR A 1 87 ? -4.144 4.064 -9.672 1.00 89.56 87 TYR A N 1
ATOM 675 C CA . TYR A 1 87 ? -4.217 4.586 -11.024 1.00 89.56 87 TYR A CA 1
ATOM 676 C C . TYR A 1 87 ? -3.418 3.661 -11.936 1.00 89.56 87 TYR A C 1
ATOM 678 O O . TYR A 1 87 ? -2.425 3.065 -11.514 1.00 89.56 87 TYR A O 1
ATOM 686 N N . ALA A 1 88 ? -3.868 3.516 -13.177 1.00 88.50 88 ALA A N 1
ATOM 687 C CA . ALA A 1 88 ? -3.116 2.778 -14.174 1.00 88.50 88 ALA A CA 1
ATOM 688 C C . ALA A 1 88 ? -1.920 3.619 -14.633 1.00 88.50 88 ALA A C 1
ATOM 690 O O . ALA A 1 88 ? -2.082 4.789 -14.972 1.00 88.50 88 ALA A O 1
ATOM 691 N N . GLU A 1 89 ? -0.731 3.018 -14.652 1.00 88.38 89 GLU A N 1
ATOM 692 C CA . GLU A 1 89 ? 0.470 3.666 -15.193 1.00 88.38 89 GLU A CA 1
ATOM 693 C C . GLU A 1 89 ? 0.364 3.862 -16.710 1.00 88.38 89 GLU A C 1
ATOM 695 O O . GLU A 1 89 ? 0.830 4.860 -17.251 1.00 88.38 89 GLU A O 1
ATOM 700 N N . VAL A 1 90 ? -0.292 2.921 -17.391 1.00 89.56 90 VAL A N 1
ATOM 701 C CA . VAL A 1 90 ? -0.441 2.913 -18.845 1.00 89.56 90 VAL A CA 1
ATOM 702 C C . VAL A 1 90 ? -1.904 2.820 -19.239 1.00 89.56 90 VAL A C 1
ATOM 704 O O . VAL A 1 90 ? -2.725 2.221 -18.542 1.00 89.56 90 VAL A O 1
ATOM 707 N N . GLN A 1 91 ? -2.223 3.378 -20.401 1.00 87.06 91 GLN A N 1
ATOM 708 C CA . GLN A 1 91 ? -3.493 3.122 -21.058 1.00 87.06 91 GLN A CA 1
ATOM 709 C C . GLN A 1 91 ? -3.403 1.793 -21.812 1.00 87.06 91 GLN A C 1
ATOM 711 O O . GLN A 1 91 ? -2.463 1.567 -22.570 1.00 87.06 91 GLN A O 1
ATOM 716 N N . GLY A 1 92 ? -4.383 0.916 -21.611 1.00 86.75 92 GLY A N 1
ATOM 717 C CA . GLY A 1 92 ? -4.409 -0.394 -22.249 1.00 86.75 92 GLY A CA 1
ATOM 718 C C . GLY A 1 92 ? -5.752 -1.088 -22.077 1.00 86.75 92 GLY A C 1
ATOM 719 O O . GLY A 1 92 ? -6.641 -0.599 -21.376 1.00 86.75 92 GLY A O 1
ATOM 720 N N . VAL A 1 93 ? -5.897 -2.234 -22.736 1.00 90.62 93 VAL A N 1
ATOM 721 C CA . VAL A 1 93 ? -7.068 -3.107 -22.591 1.00 90.62 93 VAL A CA 1
ATOM 722 C C . VAL A 1 93 ? -6.835 -4.055 -21.415 1.00 90.62 93 VAL A C 1
ATOM 724 O O . VAL A 1 93 ? -5.699 -4.453 -21.159 1.00 90.62 93 VAL A O 1
ATOM 727 N N . PHE A 1 94 ? -7.899 -4.407 -20.690 1.00 91.69 94 PHE A N 1
ATOM 728 C CA . PHE A 1 94 ? -7.834 -5.421 -19.637 1.00 91.69 94 PHE A CA 1
ATOM 729 C C . PHE A 1 94 ? -7.334 -6.755 -20.208 1.00 91.69 94 PHE A C 1
ATOM 731 O O . PHE A 1 94 ? -7.916 -7.271 -21.159 1.00 91.69 94 PHE A O 1
ATOM 738 N N . ASP A 1 95 ? -6.283 -7.300 -19.602 1.00 90.69 95 ASP A N 1
ATOM 739 C CA . ASP A 1 95 ? -5.674 -8.575 -19.986 1.00 90.69 95 ASP A CA 1
ATOM 740 C C . ASP A 1 95 ? -6.029 -9.665 -18.963 1.00 90.69 95 ASP A C 1
ATOM 742 O O . ASP A 1 95 ? -6.776 -10.599 -19.253 1.00 90.69 95 ASP A O 1
ATOM 746 N N . GLN A 1 96 ? -5.569 -9.502 -17.718 1.00 90.06 96 GLN A N 1
ATOM 747 C CA . GLN A 1 96 ? -5.736 -10.512 -16.671 1.00 90.06 96 GLN A CA 1
ATOM 748 C C . GLN A 1 96 ? -5.834 -9.918 -15.262 1.00 90.06 96 GLN A C 1
ATOM 750 O O . GLN A 1 96 ? -5.360 -8.820 -14.987 1.00 90.06 96 GLN A O 1
ATOM 755 N N . SER A 1 97 ? -6.412 -10.672 -14.329 1.00 92.75 97 SER A N 1
ATOM 756 C CA . SER A 1 97 ? -6.409 -10.366 -12.894 1.00 92.75 97 SER A CA 1
ATOM 757 C C . SER A 1 97 ? -6.286 -11.660 -12.095 1.00 92.75 97 SER A C 1
ATOM 759 O O . SER A 1 97 ? -6.723 -12.718 -12.545 1.00 92.75 97 SER A O 1
ATOM 761 N N . ALA A 1 98 ? -5.701 -11.588 -10.900 1.00 90.75 98 ALA A N 1
ATOM 762 C CA . ALA A 1 98 ? -5.583 -12.742 -10.009 1.00 90.75 98 ALA A CA 1
ATOM 763 C C . ALA A 1 98 ? -6.936 -13.197 -9.423 1.00 90.75 98 ALA A C 1
ATOM 765 O O . ALA A 1 98 ? -7.043 -14.317 -8.926 1.00 90.75 98 ALA A O 1
ATOM 766 N N . ALA A 1 99 ? -7.950 -12.331 -9.449 1.00 88.31 99 ALA A N 1
ATOM 767 C CA . ALA A 1 99 ? -9.305 -12.607 -8.990 1.00 88.31 99 ALA A CA 1
ATOM 768 C C . ALA A 1 99 ? -10.315 -11.874 -9.881 1.00 88.31 99 ALA A C 1
ATOM 770 O O . ALA A 1 99 ? -9.948 -11.034 -10.698 1.00 88.31 99 ALA A O 1
ATOM 771 N N . GLU A 1 100 ? -11.601 -12.176 -9.724 1.00 87.19 100 GLU A N 1
ATOM 772 C CA . GLU A 1 100 ? -12.642 -11.479 -10.470 1.00 87.19 100 GLU A CA 1
ATOM 773 C C . GLU A 1 100 ? -12.651 -9.986 -10.108 1.00 87.19 100 GLU A C 1
ATOM 775 O O . GLU A 1 100 ? -12.919 -9.621 -8.964 1.00 87.19 100 GLU A O 1
ATOM 780 N N . PHE A 1 101 ? -12.332 -9.119 -11.072 1.00 87.94 101 PHE A N 1
ATOM 781 C CA . PHE A 1 101 ? -12.167 -7.690 -10.819 1.00 87.94 101 PHE A CA 1
ATOM 782 C C . PHE A 1 101 ? -13.525 -7.009 -10.593 1.00 87.94 101 PHE A C 1
ATOM 784 O O . PHE A 1 101 ? -14.170 -6.515 -11.518 1.00 87.94 101 PHE A O 1
ATOM 791 N N . ARG A 1 102 ? -13.987 -7.029 -9.340 1.00 88.12 102 ARG A N 1
ATOM 792 C CA . ARG A 1 102 ? -15.260 -6.454 -8.887 1.00 88.12 102 ARG A CA 1
ATOM 793 C C . ARG A 1 102 ? -15.078 -5.724 -7.562 1.00 88.12 102 ARG A C 1
ATOM 795 O O . ARG A 1 102 ? -14.181 -6.025 -6.773 1.00 88.12 102 ARG A O 1
ATOM 802 N N . SER A 1 103 ? -15.962 -4.766 -7.300 1.00 87.44 103 SER A N 1
ATOM 803 C CA . SER A 1 103 ? -15.964 -4.013 -6.046 1.00 87.44 103 SER A CA 1
ATOM 804 C C . SER A 1 103 ? -16.100 -4.939 -4.837 1.00 87.44 103 SER A C 1
ATOM 806 O O . SER A 1 103 ? -16.932 -5.844 -4.839 1.00 87.44 103 SER A O 1
ATOM 808 N N . GLY A 1 104 ? -15.325 -4.666 -3.788 1.00 89.12 104 GLY A N 1
ATOM 809 C CA . GLY A 1 104 ? -15.348 -5.451 -2.554 1.00 89.12 104 GLY A CA 1
ATOM 810 C C . GLY A 1 104 ? -14.459 -6.693 -2.578 1.00 89.12 104 GLY A C 1
ATOM 811 O O . GLY A 1 104 ? -14.434 -7.404 -1.575 1.00 89.12 104 GLY A O 1
ATOM 812 N N . GLN A 1 105 ? -13.711 -6.945 -3.663 1.00 90.25 105 GLN A N 1
ATOM 813 C CA . GLN A 1 105 ? -12.758 -8.048 -3.670 1.00 90.25 105 GLN A CA 1
ATOM 814 C C . GLN A 1 105 ? -11.472 -7.772 -2.901 1.00 90.25 105 GLN A C 1
ATOM 816 O O . GLN A 1 105 ? -10.900 -6.682 -2.951 1.00 90.25 105 GLN A O 1
ATOM 821 N N . ALA A 1 106 ? -11.008 -8.806 -2.202 1.00 90.75 106 ALA A N 1
ATOM 822 C CA . ALA A 1 106 ? -9.777 -8.768 -1.432 1.00 90.75 106 ALA A CA 1
ATOM 823 C C . ALA A 1 106 ? -8.592 -9.258 -2.273 1.00 90.75 106 ALA A C 1
ATOM 825 O O . ALA A 1 106 ? -8.632 -10.341 -2.854 1.00 90.75 106 ALA A O 1
ATOM 826 N N . TYR A 1 107 ? -7.505 -8.489 -2.258 1.00 92.12 107 TYR A N 1
ATOM 827 C CA . TYR A 1 107 ? -6.236 -8.847 -2.885 1.00 92.12 107 TYR A CA 1
ATOM 828 C C . TYR A 1 107 ? -5.143 -8.947 -1.823 1.00 92.12 107 TYR A C 1
ATOM 830 O O . TYR A 1 107 ? -5.088 -8.159 -0.875 1.00 92.12 107 TYR A O 1
ATOM 838 N N . LYS A 1 108 ? -4.255 -9.926 -1.976 1.00 92.56 108 LYS A N 1
ATOM 839 C CA . LYS A 1 108 ? -3.054 -10.062 -1.149 1.00 92.56 108 LYS A CA 1
ATOM 840 C C . LYS A 1 108 ? -1.923 -9.216 -1.725 1.00 92.56 108 LYS A C 1
ATOM 842 O O . LYS A 1 108 ? -1.916 -8.857 -2.902 1.00 92.56 108 LYS A O 1
ATOM 847 N N . LYS A 1 109 ? -0.918 -8.947 -0.891 1.00 90.62 109 LYS A N 1
ATOM 848 C CA . LYS A 1 109 ? 0.329 -8.315 -1.333 1.00 90.62 109 LYS A CA 1
ATOM 849 C C . LYS A 1 109 ? 0.918 -9.098 -2.518 1.00 90.62 109 LYS A C 1
ATOM 851 O O . LYS A 1 109 ? 0.987 -10.323 -2.457 1.00 90.62 109 LYS A O 1
ATOM 856 N N . ASN A 1 110 ? 1.342 -8.378 -3.557 1.00 92.06 110 ASN A N 1
ATOM 857 C CA . ASN A 1 110 ? 1.894 -8.903 -4.816 1.00 92.06 110 ASN A CA 1
ATOM 858 C C . ASN A 1 110 ? 0.921 -9.712 -5.698 1.00 92.06 110 ASN A C 1
ATOM 860 O O . ASN A 1 110 ? 1.371 -10.394 -6.614 1.00 92.06 110 ASN A O 1
ATOM 864 N N . GLN A 1 111 ? -0.393 -9.652 -5.467 1.00 92.50 111 GLN A N 1
ATOM 865 C CA . GLN A 1 111 ? -1.358 -10.182 -6.433 1.00 92.50 111 GLN A CA 1
ATOM 866 C C . GLN A 1 111 ? -1.699 -9.135 -7.495 1.00 92.50 111 GLN A C 1
ATOM 868 O O . GLN A 1 111 ? -1.838 -7.952 -7.188 1.00 92.50 111 GLN A O 1
ATOM 873 N N . ILE A 1 112 ? -1.850 -9.586 -8.742 1.00 91.44 112 ILE A N 1
ATOM 874 C CA . ILE A 1 112 ? -2.220 -8.722 -9.865 1.00 91.44 112 ILE A CA 1
ATOM 875 C C . ILE A 1 112 ? -3.678 -8.299 -9.688 1.00 91.44 112 ILE A C 1
ATOM 877 O O . ILE A 1 112 ? -4.587 -9.125 -9.786 1.00 91.44 112 ILE A O 1
ATOM 881 N N . LEU A 1 113 ? -3.884 -7.010 -9.423 1.00 90.75 113 LEU A N 1
ATOM 882 C CA . LEU A 1 113 ? -5.210 -6.408 -9.325 1.00 90.75 113 LEU A CA 1
ATOM 883 C C . LEU A 1 113 ? -5.835 -6.263 -10.715 1.00 90.75 113 LEU A C 1
ATOM 885 O O . LEU A 1 113 ? -6.921 -6.779 -10.960 1.00 90.75 113 LEU A O 1
ATOM 889 N N . ILE A 1 114 ? -5.113 -5.614 -11.629 1.00 90.44 114 ILE A N 1
ATOM 890 C CA . ILE A 1 114 ? -5.451 -5.479 -13.046 1.00 90.44 114 ILE A CA 1
ATOM 891 C C . ILE A 1 114 ? -4.145 -5.522 -13.839 1.00 90.44 114 ILE A C 1
ATOM 893 O O . ILE A 1 114 ? -3.247 -4.718 -13.600 1.00 90.44 114 ILE A O 1
ATOM 897 N N . GLY A 1 115 ? -4.047 -6.456 -14.774 1.00 91.56 115 GLY A N 1
ATOM 898 C CA . GLY A 1 115 ? -3.064 -6.460 -15.846 1.00 91.56 115 GLY A CA 1
ATOM 899 C C . GLY A 1 115 ? -3.648 -5.751 -17.060 1.00 91.56 115 GLY A C 1
ATOM 900 O O . GLY A 1 115 ? -4.785 -6.025 -17.453 1.00 91.56 115 GLY A O 1
ATOM 901 N N . LEU A 1 116 ? -2.876 -4.830 -17.628 1.00 92.88 116 LEU A N 1
ATOM 902 C CA . LEU A 1 116 ? -3.226 -4.118 -18.850 1.00 92.88 116 LEU A CA 1
ATOM 903 C C . LEU A 1 116 ? -2.278 -4.540 -19.965 1.00 92.88 116 LEU A C 1
ATOM 905 O O . LEU A 1 116 ? -1.069 -4.645 -19.750 1.00 92.88 116 LEU A O 1
ATOM 909 N N . ASP A 1 117 ? -2.827 -4.736 -21.157 1.00 93.00 117 ASP A N 1
ATOM 910 C CA . ASP A 1 117 ? -2.029 -4.937 -22.357 1.00 93.00 117 ASP A CA 1
ATOM 911 C C . ASP A 1 117 ? -1.295 -3.637 -22.716 1.00 93.00 117 ASP A C 1
ATOM 913 O O . ASP A 1 117 ? -1.902 -2.650 -23.138 1.00 93.00 117 ASP A O 1
ATOM 917 N N . ALA A 1 118 ? 0.024 -3.654 -22.525 1.00 91.44 118 ALA A N 1
ATOM 918 C CA . ALA A 1 118 ? 0.916 -2.512 -22.686 1.00 91.44 118 ALA A CA 1
ATOM 919 C C . ALA A 1 118 ? 1.749 -2.577 -23.979 1.00 91.44 118 ALA A C 1
ATOM 921 O O . ALA A 1 118 ? 2.822 -1.971 -24.046 1.00 91.44 118 ALA A O 1
ATOM 922 N N . ARG A 1 119 ? 1.308 -3.324 -25.004 1.00 93.75 119 ARG A N 1
ATOM 923 C CA . ARG A 1 119 ? 2.051 -3.455 -26.273 1.00 93.75 119 ARG A CA 1
ATOM 924 C C . ARG A 1 119 ? 2.311 -2.110 -26.950 1.00 93.75 119 ARG A C 1
ATOM 926 O O . ARG A 1 119 ? 3.439 -1.865 -27.365 1.00 93.75 119 ARG A O 1
ATOM 933 N N . GLU A 1 120 ? 1.313 -1.230 -26.987 1.00 92.56 120 GLU A N 1
ATOM 934 C CA . GLU A 1 120 ? 1.439 0.107 -27.585 1.00 92.56 120 GLU A CA 1
ATOM 935 C C . GLU A 1 120 ? 2.429 0.985 -26.810 1.00 92.56 120 GLU A C 1
ATOM 937 O O . GLU A 1 120 ? 3.372 1.532 -27.379 1.00 92.56 120 GLU A O 1
ATOM 942 N N . TYR A 1 121 ? 2.276 1.044 -25.483 1.00 94.38 121 TYR A N 1
ATOM 943 C CA . TYR A 1 121 ? 3.198 1.781 -24.617 1.00 94.38 121 TYR A CA 1
ATOM 944 C C . TYR A 1 121 ? 4.637 1.273 -24.767 1.00 94.38 121 TYR A C 1
ATOM 946 O O . TYR A 1 121 ? 5.572 2.059 -24.900 1.00 94.38 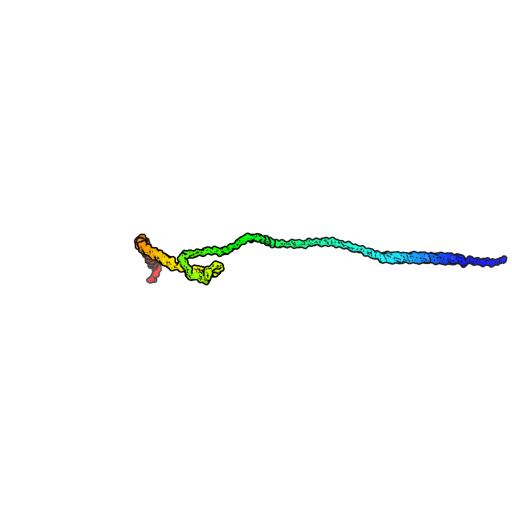121 TYR A O 1
ATOM 954 N N . SER A 1 122 ? 4.816 -0.049 -24.810 1.00 93.75 122 SER A N 1
ATOM 955 C CA . SER A 1 122 ? 6.130 -0.676 -24.966 1.00 93.75 122 SER A CA 1
ATOM 956 C C . SER A 1 122 ? 6.743 -0.382 -26.337 1.00 93.75 122 SER A C 1
ATOM 958 O O . SER A 1 122 ? 7.937 -0.098 -26.421 1.00 93.75 122 SER A O 1
ATOM 960 N N . ALA A 1 123 ? 5.943 -0.401 -27.408 1.00 95.88 123 ALA A N 1
ATOM 961 C CA . ALA A 1 123 ? 6.389 -0.025 -28.747 1.00 95.88 123 ALA A CA 1
ATOM 962 C C . ALA A 1 123 ? 6.824 1.447 -28.800 1.00 95.88 123 ALA A C 1
ATOM 964 O O . ALA A 1 123 ? 7.905 1.750 -29.310 1.00 95.88 123 ALA A O 1
ATOM 965 N N . SER A 1 124 ? 6.044 2.345 -28.190 1.00 95.12 124 SER A N 1
ATOM 966 C CA . SER A 1 124 ? 6.399 3.760 -28.059 1.00 95.12 124 SER A CA 1
ATOM 967 C C . SER A 1 124 ? 7.684 3.957 -27.248 1.00 95.12 124 SER A C 1
ATOM 969 O O . SER A 1 124 ? 8.521 4.779 -27.617 1.00 95.12 124 SER A O 1
ATOM 971 N N . LEU A 1 125 ? 7.874 3.195 -26.167 1.00 95.94 125 LEU A N 1
ATOM 972 C CA . LEU A 1 125 ? 9.085 3.249 -25.347 1.00 95.94 125 LEU A CA 1
ATOM 973 C C . LEU A 1 125 ? 10.320 2.805 -26.146 1.00 95.94 125 LEU A C 1
ATOM 975 O O . LEU A 1 125 ? 11.378 3.430 -26.070 1.00 95.94 125 LEU A O 1
ATOM 979 N N . VAL A 1 126 ? 10.190 1.730 -26.928 1.00 97.12 126 VAL A N 1
ATOM 980 C CA . VAL A 1 126 ? 11.262 1.236 -27.802 1.00 97.12 126 VAL A CA 1
ATOM 981 C C . VAL A 1 126 ? 11.598 2.265 -28.880 1.00 97.12 126 VAL A C 1
ATOM 983 O O . VAL A 1 126 ? 12.778 2.540 -29.090 1.00 97.12 126 VAL A O 1
ATOM 986 N N . ALA A 1 127 ? 10.593 2.882 -29.504 1.00 97.44 127 ALA A N 1
ATOM 987 C CA . ALA A 1 127 ? 10.801 3.941 -30.488 1.00 97.44 127 ALA A CA 1
ATOM 988 C C . ALA A 1 127 ? 11.557 5.139 -29.886 1.00 97.44 127 ALA A C 1
ATOM 990 O O . ALA A 1 127 ? 12.579 5.550 -30.434 1.00 97.44 127 ALA A O 1
ATOM 991 N N . ALA A 1 128 ? 11.133 5.620 -28.710 1.00 97.19 128 ALA A N 1
ATOM 992 C CA . ALA A 1 128 ? 11.806 6.709 -27.998 1.00 97.19 128 ALA A CA 1
ATOM 993 C C . ALA A 1 128 ? 13.254 6.351 -27.618 1.00 97.19 128 ALA A C 1
ATOM 995 O O . ALA A 1 128 ? 14.161 7.180 -27.714 1.00 97.19 128 ALA A O 1
ATOM 996 N N . LYS A 1 129 ? 13.510 5.094 -27.230 1.00 97.56 129 LYS A N 1
ATOM 997 C CA . LYS A 1 129 ? 14.868 4.607 -26.957 1.00 97.56 129 LYS A CA 1
ATOM 998 C C . LYS A 1 129 ? 15.740 4.624 -28.214 1.00 97.56 129 LYS A C 1
ATOM 1000 O O . LYS A 1 129 ? 1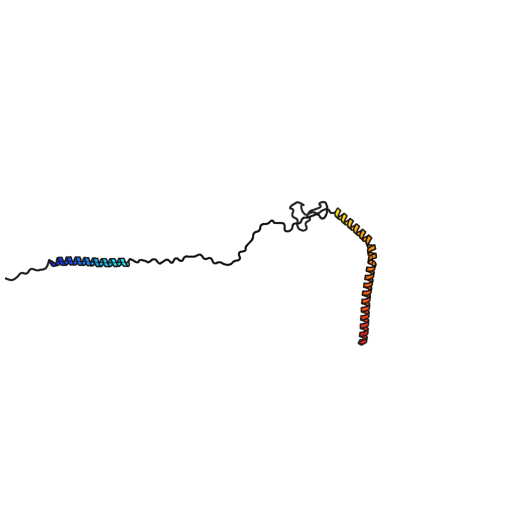6.900 5.024 -28.130 1.00 97.56 129 LYS A O 1
ATOM 1005 N N . SER A 1 130 ? 15.214 4.189 -29.357 1.00 97.75 130 SER A N 1
ATOM 1006 C CA . SER A 1 130 ? 15.937 4.229 -30.633 1.00 97.75 130 SER A CA 1
ATOM 1007 C C . SER A 1 130 ? 16.217 5.661 -31.085 1.00 97.75 130 SER A C 1
ATOM 1009 O O . SER A 1 130 ? 17.323 5.952 -31.534 1.00 97.75 130 SER A O 1
ATOM 1011 N N . GLU A 1 131 ? 15.263 6.572 -30.906 1.00 97.69 131 GLU A N 1
ATOM 1012 C CA . GLU A 1 131 ? 15.454 7.996 -31.185 1.00 97.69 131 GLU A CA 1
ATOM 1013 C C . GLU A 1 131 ? 16.560 8.598 -30.314 1.00 97.69 131 GLU A C 1
ATOM 1015 O O . GLU A 1 131 ? 17.491 9.217 -30.830 1.00 97.69 131 GLU A O 1
ATOM 1020 N N . PHE A 1 132 ? 16.531 8.328 -29.008 1.00 96.81 132 PHE A N 1
ATOM 1021 C CA . PHE A 1 132 ? 17.595 8.745 -28.101 1.00 96.81 132 PHE A CA 1
ATOM 1022 C C . PHE A 1 132 ? 18.963 8.196 -28.523 1.00 96.81 132 PHE A C 1
ATOM 1024 O O . PHE A 1 132 ? 19.944 8.934 -28.544 1.00 96.81 132 PHE A O 1
ATOM 1031 N N . GLN A 1 133 ? 19.048 6.917 -28.897 1.00 96.06 133 GLN A N 1
ATOM 1032 C CA . GLN A 1 133 ? 20.302 6.326 -29.370 1.00 96.06 133 GLN A CA 1
ATOM 1033 C C . GLN A 1 133 ? 20.817 7.009 -30.637 1.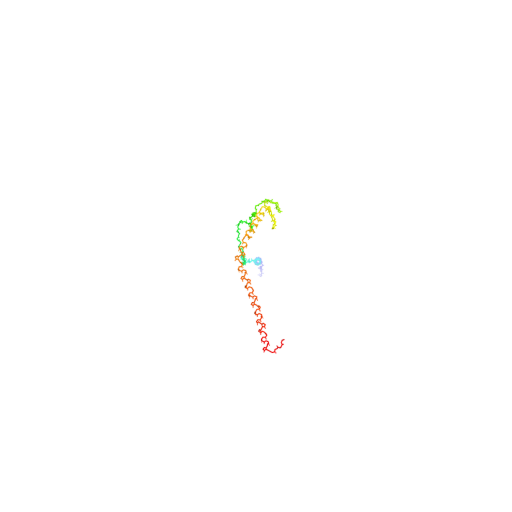00 96.06 133 GLN A C 1
ATOM 1035 O O . GLN A 1 133 ? 22.009 7.292 -30.722 1.00 96.06 133 GLN A O 1
ATOM 1040 N N . ASN A 1 134 ? 19.935 7.317 -31.588 1.00 95.69 134 ASN A N 1
ATOM 1041 C CA . ASN A 1 134 ? 20.308 8.034 -32.804 1.00 95.69 134 ASN A CA 1
ATOM 1042 C C . ASN A 1 134 ? 20.834 9.442 -32.486 1.00 95.69 134 ASN A C 1
ATOM 1044 O O . ASN A 1 134 ? 21.856 9.845 -33.039 1.00 95.69 134 ASN A O 1
ATOM 1048 N N . LEU A 1 135 ? 20.194 10.156 -31.552 1.00 95.88 135 LEU A N 1
ATOM 1049 C CA . LEU A 1 135 ? 20.663 11.463 -31.078 1.00 95.88 135 LEU A CA 1
ATOM 1050 C C . LEU A 1 135 ? 22.033 11.362 -30.401 1.00 95.88 135 LEU A C 1
ATOM 1052 O O . LEU A 1 135 ? 22.930 12.143 -30.713 1.00 95.88 135 LEU A O 1
ATOM 1056 N N . VAL A 1 136 ? 22.232 10.372 -29.525 1.00 93.44 136 VAL A N 1
ATOM 1057 C CA . VAL A 1 136 ? 23.530 10.145 -28.876 1.00 93.44 136 VAL A CA 1
ATOM 1058 C C . VAL A 1 136 ? 24.602 9.830 -29.912 1.00 93.44 136 VAL A C 1
ATOM 1060 O O . VAL A 1 136 ? 25.666 10.429 -29.859 1.00 93.44 136 VAL A O 1
ATOM 1063 N N . ILE A 1 137 ? 24.338 8.942 -30.875 1.00 94.12 137 ILE A N 1
ATOM 1064 C CA . ILE A 1 137 ? 25.291 8.616 -31.948 1.00 94.12 137 ILE A CA 1
ATOM 1065 C C . ILE A 1 137 ? 25.622 9.856 -32.785 1.00 94.12 137 ILE A C 1
ATOM 1067 O O . ILE A 1 137 ? 26.773 10.018 -33.178 1.00 94.12 137 ILE A O 1
ATOM 1071 N N . GLY A 1 138 ? 24.648 10.738 -33.026 1.00 92.44 138 GLY A N 1
ATOM 1072 C CA . GLY A 1 138 ? 24.862 11.992 -33.748 1.00 92.44 138 GLY A CA 1
ATOM 1073 C C . GLY A 1 138 ? 25.759 12.985 -33.003 1.00 92.44 138 GLY A C 1
ATOM 1074 O O . GLY A 1 138 ? 26.599 13.627 -33.626 1.00 92.44 138 GLY A O 1
ATOM 1075 N N . VAL A 1 139 ? 25.619 13.085 -31.678 1.00 92.12 139 VAL A N 1
ATOM 1076 C CA . VAL A 1 139 ? 26.367 14.042 -30.835 1.00 92.12 139 VAL A CA 1
ATOM 1077 C C . VAL A 1 139 ? 27.699 13.462 -30.331 1.00 92.12 139 VAL A C 1
ATOM 1079 O O . VAL A 1 139 ? 28.622 14.195 -29.989 1.00 92.12 139 VAL A O 1
ATOM 1082 N N . LEU A 1 140 ? 27.848 12.135 -30.311 1.00 87.44 140 LEU A N 1
ATOM 1083 C CA . LEU A 1 140 ? 29.035 11.460 -29.784 1.00 87.44 140 LEU A CA 1
ATOM 1084 C C . LEU A 1 140 ? 30.353 11.856 -30.480 1.00 87.44 140 LEU A C 1
ATOM 1086 O O . LEU A 1 140 ? 31.344 12.003 -29.766 1.00 87.44 140 LEU A O 1
ATOM 1090 N N . PRO A 1 141 ? 30.433 12.024 -31.815 1.00 87.81 141 PRO A N 1
ATOM 1091 C CA . PRO A 1 141 ? 31.652 12.493 -32.467 1.00 87.81 141 PRO A CA 1
ATOM 1092 C C . PRO A 1 141 ? 32.085 13.872 -31.971 1.00 87.81 141 PRO A C 1
ATOM 1094 O O . PRO A 1 141 ? 33.266 14.057 -31.702 1.00 87.81 141 PRO A O 1
ATOM 1097 N N . ASP A 1 142 ? 31.133 14.788 -31.795 1.00 86.44 142 ASP A N 1
ATOM 1098 C CA . ASP A 1 142 ? 31.374 16.154 -31.323 1.00 86.44 142 ASP A CA 1
ATOM 1099 C C . ASP A 1 142 ? 31.915 16.140 -29.889 1.00 86.44 142 ASP A C 1
ATOM 1101 O O . ASP A 1 142 ? 33.006 16.630 -29.615 1.00 86.44 142 ASP A O 1
ATOM 1105 N N . LEU A 1 143 ? 31.255 15.388 -28.999 1.00 83.06 143 LEU A N 1
ATOM 1106 C CA . LEU A 1 143 ? 31.741 15.172 -27.632 1.00 83.06 143 LEU A CA 1
ATOM 1107 C C . LEU A 1 143 ? 33.133 14.528 -27.607 1.00 83.06 143 LEU A C 1
ATOM 1109 O O . LEU A 1 143 ? 33.971 14.861 -26.774 1.00 83.06 143 LEU A O 1
ATOM 1113 N N . ARG A 1 144 ? 33.418 13.578 -28.501 1.00 79.44 144 ARG A N 1
ATOM 1114 C CA . ARG A 1 144 ? 34.752 12.970 -28.564 1.00 79.44 144 ARG A CA 1
ATOM 1115 C C . ARG A 1 144 ? 35.819 13.969 -28.988 1.00 79.44 144 ARG A C 1
ATOM 1117 O O . ARG A 1 144 ? 36.940 13.825 -28.513 1.00 79.44 144 ARG A O 1
ATOM 1124 N N . LEU A 1 145 ? 35.494 14.922 -29.857 1.00 82.56 145 LEU A N 1
ATOM 1125 C CA . LEU A 1 145 ? 36.409 15.987 -30.258 1.00 82.56 145 LEU A CA 1
ATOM 1126 C C . LEU A 1 145 ? 36.609 16.987 -29.112 1.00 82.56 145 LEU A C 1
ATOM 1128 O O . LEU A 1 145 ? 37.751 17.220 -28.724 1.00 82.56 145 LEU A O 1
ATOM 1132 N N . ASP A 1 146 ? 35.528 17.463 -28.494 1.00 81.19 146 ASP A N 1
ATOM 1133 C CA . ASP A 1 146 ? 35.573 18.439 -27.395 1.00 81.19 146 ASP A CA 1
ATOM 1134 C C . ASP A 1 146 ? 36.302 17.920 -26.142 1.00 81.19 146 ASP A C 1
ATOM 1136 O O . ASP A 1 146 ? 36.955 18.680 -25.426 1.00 81.19 146 ASP A O 1
ATOM 1140 N N . TYR A 1 147 ? 36.222 16.613 -25.865 1.00 79.56 147 TYR A N 1
ATOM 1141 C CA . TYR A 1 147 ? 36.856 15.986 -24.697 1.00 79.56 147 TYR A CA 1
ATOM 1142 C C . TYR A 1 147 ? 38.155 15.222 -25.017 1.00 79.56 147 TYR A C 1
ATOM 1144 O O . TYR A 1 147 ? 38.745 14.623 -24.107 1.00 79.56 147 TYR A O 1
ATOM 1152 N N . ALA A 1 148 ? 38.635 15.244 -26.267 1.00 77.00 148 ALA A N 1
ATOM 1153 C CA . ALA A 1 148 ? 39.885 14.583 -26.658 1.00 77.00 148 ALA A CA 1
ATOM 1154 C C . ALA A 1 148 ? 41.084 15.127 -25.867 1.00 77.00 148 ALA A C 1
ATOM 1156 O O . ALA A 1 148 ? 41.875 14.352 -25.321 1.00 77.00 148 ALA A O 1
ATOM 1157 N N . ASP A 1 149 ? 41.170 16.450 -25.728 1.00 77.19 149 ASP A N 1
ATOM 1158 C CA . ASP A 1 149 ? 42.269 17.122 -25.030 1.00 77.19 149 ASP A CA 1
ATOM 1159 C C . ASP A 1 149 ? 42.322 16.738 -23.548 1.00 77.19 149 ASP A C 1
ATOM 1161 O O . ASP A 1 149 ? 43.393 16.487 -22.995 1.00 77.19 149 ASP A O 1
ATOM 1165 N N . ALA A 1 150 ? 41.163 16.610 -22.895 1.00 77.44 150 ALA A N 1
ATOM 1166 C CA . ALA A 1 150 ? 41.082 16.186 -21.499 1.00 77.44 150 ALA A CA 1
ATOM 1167 C C . ALA A 1 150 ? 41.565 14.736 -21.302 1.00 77.44 150 ALA A C 1
ATOM 1169 O O . ALA A 1 150 ? 42.263 14.447 -20.325 1.00 77.44 150 ALA A O 1
ATOM 1170 N N . GLN A 1 151 ? 41.245 13.831 -22.236 1.00 78.69 151 GLN A N 1
ATOM 1171 C CA . GLN A 1 151 ? 41.739 12.448 -22.201 1.00 78.69 151 GLN A CA 1
ATOM 1172 C C . GLN A 1 151 ? 43.251 12.377 -22.431 1.00 78.69 151 GLN A C 1
ATOM 1174 O O . GLN A 1 151 ? 43.944 11.676 -21.690 1.00 78.69 151 GLN A O 1
ATOM 1179 N N . VAL A 1 152 ? 43.773 13.128 -23.406 1.00 79.94 152 VAL A N 1
ATOM 1180 C CA . VAL A 1 152 ? 45.218 13.210 -23.671 1.00 79.94 152 VAL A CA 1
ATOM 1181 C C . VAL A 1 152 ? 45.959 13.780 -22.459 1.00 79.94 152 VAL A C 1
ATOM 1183 O O . VAL A 1 152 ? 46.976 13.225 -22.043 1.00 79.94 152 VAL A O 1
ATOM 1186 N N . ASN A 1 153 ? 45.420 14.823 -21.824 1.00 82.88 153 ASN A N 1
ATOM 1187 C CA . ASN A 1 153 ? 46.006 15.421 -20.625 1.00 82.88 153 ASN A CA 1
ATOM 1188 C C . ASN A 1 153 ? 46.043 14.447 -19.438 1.00 82.88 153 ASN A C 1
ATOM 1190 O O . ASN A 1 153 ? 47.068 14.356 -18.761 1.00 82.88 153 ASN A O 1
ATOM 1194 N N . LEU A 1 154 ? 44.974 13.675 -19.199 1.00 80.94 154 LEU A N 1
ATOM 1195 C CA . LEU A 1 154 ? 44.978 12.640 -18.158 1.00 80.94 154 LEU A CA 1
ATOM 1196 C C . LEU A 1 154 ? 45.968 11.513 -18.455 1.00 80.94 154 LEU A C 1
ATOM 1198 O O . LEU A 1 154 ? 46.662 11.061 -17.543 1.00 80.94 154 LEU A O 1
ATOM 1202 N N . LEU A 1 155 ? 46.062 11.069 -19.710 1.00 82.94 155 LEU A N 1
ATOM 1203 C CA . LEU A 1 155 ? 47.021 10.041 -20.107 1.00 82.94 155 LEU A CA 1
ATOM 1204 C C . LEU A 1 155 ? 48.463 10.527 -19.900 1.00 82.94 155 LEU A C 1
ATOM 1206 O O . LEU A 1 155 ? 49.270 9.820 -19.296 1.00 82.94 155 LEU A O 1
ATOM 1210 N N . ASN A 1 156 ? 48.763 11.764 -20.303 1.00 84.56 156 ASN A N 1
ATOM 1211 C CA . ASN A 1 156 ? 50.062 12.395 -20.070 1.00 84.56 156 ASN A CA 1
ATOM 1212 C C . ASN A 1 156 ? 50.374 12.518 -18.569 1.00 84.56 156 ASN A C 1
ATOM 1214 O O . ASN A 1 156 ? 51.490 12.214 -18.142 1.00 84.56 156 ASN A O 1
ATOM 1218 N N . ALA A 1 157 ? 49.385 12.881 -17.746 1.00 87.88 157 ALA A N 1
ATOM 1219 C CA . ALA A 1 157 ? 49.538 12.937 -16.294 1.00 87.88 157 ALA A CA 1
ATOM 1220 C C . ALA A 1 157 ? 49.817 11.553 -15.678 1.00 87.88 157 ALA A C 1
ATOM 1222 O O . ALA A 1 157 ? 50.692 11.427 -14.820 1.00 87.88 157 ALA A O 1
ATOM 1223 N N . GLN A 1 158 ? 49.134 10.496 -16.135 1.00 87.19 158 GLN A N 1
ATOM 1224 C CA . GLN A 1 158 ? 49.376 9.123 -15.675 1.00 87.19 158 GLN A CA 1
ATOM 1225 C C . GLN A 1 158 ? 50.759 8.604 -16.085 1.00 87.19 158 GLN A C 1
ATOM 1227 O O . GLN A 1 158 ? 51.449 7.991 -15.268 1.00 87.19 158 GLN A O 1
ATOM 1232 N N . ILE A 1 159 ? 51.189 8.873 -17.320 1.00 86.25 159 ILE A N 1
ATOM 1233 C CA . ILE A 1 159 ? 52.521 8.499 -17.811 1.00 86.25 159 ILE A CA 1
ATOM 1234 C C . ILE A 1 159 ? 53.602 9.216 -16.996 1.00 86.25 159 ILE A C 1
ATOM 1236 O O . ILE A 1 159 ? 54.540 8.569 -16.532 1.00 86.25 159 ILE A O 1
ATOM 1240 N N . SER A 1 160 ? 53.439 10.517 -16.739 1.00 87.75 160 SER A N 1
ATOM 1241 C CA . SER A 1 160 ? 54.361 11.282 -15.893 1.00 87.75 160 SER A CA 1
ATOM 1242 C C . SER A 1 160 ? 54.390 10.762 -14.453 1.00 87.75 160 SER A C 1
ATOM 1244 O O . SER A 1 160 ? 55.465 10.643 -13.868 1.00 87.75 160 SER 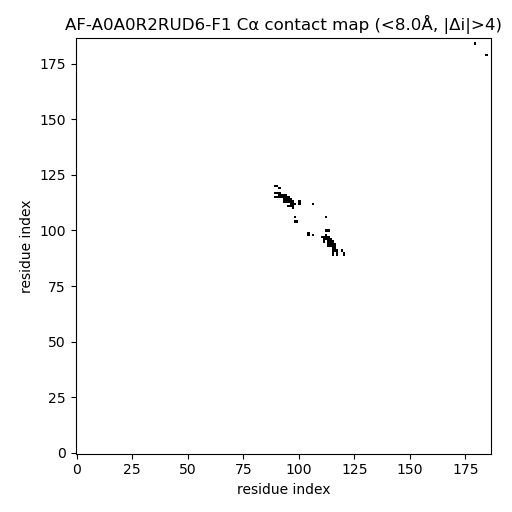A O 1
ATOM 1246 N N . ALA A 1 161 ? 53.235 10.421 -13.874 1.00 90.75 161 ALA A N 1
ATOM 1247 C CA . ALA A 1 161 ? 53.154 9.884 -12.517 1.00 90.75 161 ALA A CA 1
ATOM 1248 C C . ALA A 1 161 ? 53.828 8.508 -12.400 1.00 90.75 161 ALA A C 1
ATOM 1250 O O . ALA A 1 161 ? 54.552 8.250 -11.439 1.00 90.75 161 ALA A O 1
ATOM 1251 N N . ASN A 1 162 ? 53.627 7.628 -13.382 1.00 92.25 162 ASN A N 1
ATOM 1252 C CA . ASN A 1 162 ? 54.286 6.325 -13.414 1.00 92.25 162 ASN A CA 1
ATOM 1253 C C . ASN A 1 162 ? 55.793 6.478 -13.648 1.00 92.25 162 ASN A C 1
ATOM 1255 O O . ASN A 1 162 ? 56.576 5.895 -12.904 1.00 92.25 162 ASN A O 1
ATOM 1259 N N . GLY A 1 163 ? 56.204 7.325 -14.596 1.00 92.62 163 GLY A N 1
ATOM 1260 C CA . GLY A 1 163 ? 57.606 7.682 -14.824 1.00 92.62 163 GLY A CA 1
ATOM 1261 C C . GLY A 1 163 ? 58.295 8.183 -13.553 1.00 92.62 163 GLY A C 1
ATOM 1262 O O . GLY A 1 163 ? 59.353 7.677 -13.191 1.00 92.62 163 GLY A O 1
ATOM 1263 N N . ALA A 1 164 ? 57.657 9.094 -12.814 1.00 90.31 164 ALA A N 1
ATOM 1264 C CA . ALA A 1 164 ? 58.173 9.602 -11.544 1.00 90.31 164 ALA A CA 1
ATOM 1265 C C . ALA A 1 164 ? 58.344 8.500 -10.485 1.00 90.31 164 ALA A C 1
ATOM 1267 O O . ALA A 1 164 ? 59.341 8.499 -9.766 1.00 90.31 164 ALA A O 1
ATOM 1268 N N . LYS A 1 165 ? 57.426 7.523 -10.410 1.00 91.75 165 LYS A N 1
ATOM 1269 C CA . LYS A 1 165 ? 57.571 6.364 -9.508 1.00 91.75 165 LYS A CA 1
ATOM 1270 C C . LYS A 1 165 ? 58.772 5.493 -9.875 1.00 91.75 165 LYS A C 1
ATOM 1272 O O . LYS A 1 165 ? 59.494 5.064 -8.979 1.00 91.75 165 LYS A O 1
ATOM 1277 N N . TYR A 1 166 ? 59.004 5.247 -11.166 1.00 87.75 166 TYR A N 1
ATOM 1278 C CA . TYR A 1 166 ? 60.186 4.503 -11.613 1.00 87.75 166 TYR A CA 1
ATOM 1279 C C . TYR A 1 166 ? 61.475 5.256 -11.280 1.00 87.75 166 TYR A C 1
ATOM 1281 O O . TYR A 1 166 ? 62.391 4.657 -10.727 1.00 87.75 166 TYR A O 1
ATOM 1289 N N . GLN A 1 167 ? 61.521 6.568 -11.526 1.00 87.88 167 GLN A N 1
ATOM 1290 C CA . GLN A 1 167 ? 62.683 7.396 -11.189 1.00 87.88 167 GLN A CA 1
ATOM 1291 C C . GLN A 1 167 ? 62.950 7.439 -9.681 1.00 87.88 167 GLN A C 1
ATOM 1293 O O . GLN A 1 167 ? 64.092 7.304 -9.255 1.00 87.88 167 GLN A O 1
ATOM 1298 N N . ALA A 1 168 ? 61.903 7.542 -8.859 1.00 90.69 168 ALA A N 1
ATOM 1299 C CA . ALA A 1 168 ? 62.038 7.460 -7.408 1.00 90.69 168 ALA A CA 1
ATOM 1300 C C . ALA A 1 168 ? 62.599 6.100 -6.966 1.00 90.69 168 ALA A C 1
ATOM 1302 O O . ALA A 1 168 ? 63.451 6.045 -6.081 1.00 90.69 168 ALA A O 1
ATOM 1303 N N . LYS A 1 169 ? 62.170 5.004 -7.609 1.00 92.12 169 LYS A N 1
ATOM 1304 C CA . LYS A 1 169 ? 62.692 3.669 -7.303 1.00 92.12 169 LYS A CA 1
ATOM 1305 C C . LYS A 1 169 ? 64.156 3.511 -7.709 1.00 92.12 169 LYS A C 1
ATOM 1307 O O . LYS A 1 169 ? 64.920 2.899 -6.969 1.00 92.12 169 LYS A O 1
ATOM 1312 N N . LEU A 1 170 ? 64.543 4.067 -8.856 1.00 87.19 170 LEU A N 1
ATOM 1313 C CA . LEU A 1 170 ? 65.932 4.093 -9.318 1.00 87.19 170 LEU A CA 1
ATOM 1314 C C . LEU A 1 170 ? 66.820 4.902 -8.366 1.00 87.19 170 LEU A C 1
ATOM 1316 O O . LEU A 1 170 ? 67.851 4.397 -7.937 1.00 87.19 170 LEU A O 1
ATOM 1320 N N . ALA A 1 171 ? 66.380 6.089 -7.947 1.00 89.44 171 ALA A N 1
ATOM 1321 C CA . ALA A 1 171 ? 67.101 6.904 -6.971 1.00 89.44 171 ALA A CA 1
ATOM 1322 C C . ALA A 1 171 ? 67.246 6.199 -5.608 1.00 89.44 171 ALA A C 1
ATOM 1324 O O . ALA A 1 171 ? 68.289 6.292 -4.966 1.00 89.44 171 ALA A O 1
ATOM 1325 N N . GLU A 1 172 ? 66.224 5.453 -5.170 1.00 89.81 172 GLU A N 1
ATOM 1326 C CA . GLU A 1 172 ? 66.302 4.625 -3.959 1.00 89.81 172 GLU A CA 1
ATOM 1327 C C . GLU A 1 172 ? 67.355 3.512 -4.105 1.00 89.81 172 GLU A C 1
ATOM 1329 O O . GLU A 1 17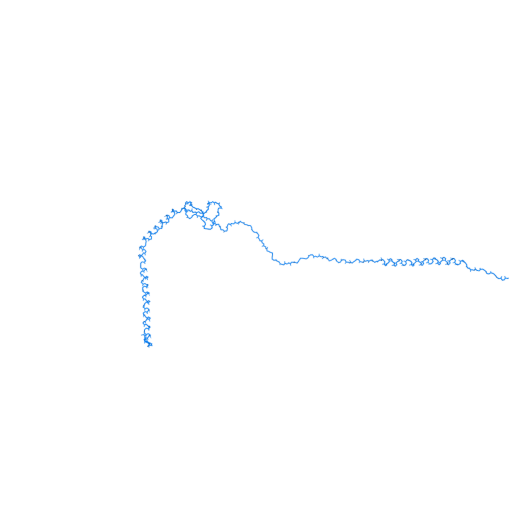2 ? 68.162 3.303 -3.203 1.00 89.81 172 GLU A O 1
ATOM 1334 N N . LEU A 1 173 ? 67.382 2.819 -5.249 1.00 87.75 173 LEU A N 1
ATOM 1335 C CA . LEU A 1 173 ? 68.385 1.792 -5.556 1.00 87.75 173 LEU A CA 1
ATOM 1336 C C . LEU A 1 173 ? 69.807 2.370 -5.579 1.00 87.75 173 LEU A C 1
ATOM 1338 O O . LEU A 1 173 ? 70.713 1.779 -4.994 1.00 87.75 173 LEU A O 1
ATOM 1342 N N . GLU A 1 174 ? 70.001 3.530 -6.204 1.00 87.00 174 GLU A N 1
ATOM 1343 C CA . GLU A 1 174 ? 71.291 4.228 -6.232 1.00 87.00 174 GLU A CA 1
ATOM 1344 C C . GLU A 1 174 ? 71.745 4.639 -4.828 1.00 87.00 174 GLU A C 1
ATOM 1346 O O . GLU A 1 174 ? 72.897 4.414 -4.452 1.00 87.00 174 GLU A O 1
ATOM 1351 N N . PHE A 1 175 ? 70.832 5.175 -4.016 1.00 86.88 175 PHE A N 1
ATOM 1352 C CA . PHE A 1 175 ? 71.116 5.532 -2.629 1.00 86.88 175 PHE A CA 1
ATOM 1353 C C . PHE A 1 175 ? 71.515 4.309 -1.790 1.00 86.88 175 PHE A C 1
ATOM 1355 O O . PHE A 1 175 ? 72.486 4.357 -1.030 1.00 86.88 175 PHE A O 1
ATOM 1362 N N . LEU A 1 176 ? 70.811 3.186 -1.947 1.00 85.31 176 LEU A N 1
ATOM 1363 C CA . LEU A 1 176 ? 71.147 1.934 -1.264 1.00 85.31 176 LEU A CA 1
ATOM 1364 C C . LEU A 1 176 ? 72.518 1.391 -1.691 1.00 85.31 176 LEU A C 1
ATOM 1366 O O . LEU A 1 176 ? 73.280 0.922 -0.849 1.00 85.31 176 LEU A O 1
ATOM 1370 N N . GLN A 1 177 ? 72.880 1.502 -2.970 1.00 79.44 177 GLN A N 1
ATOM 1371 C CA . GLN A 1 177 ? 74.211 1.111 -3.443 1.00 79.44 177 GLN A CA 1
ATOM 1372 C C . GLN A 1 177 ? 75.316 2.009 -2.873 1.00 79.44 177 GLN A C 1
ATOM 1374 O O . GLN A 1 177 ? 76.333 1.499 -2.405 1.00 79.44 177 GLN A O 1
ATOM 1379 N N . GLN A 1 178 ? 75.115 3.330 -2.860 1.00 80.75 178 GLN A N 1
ATOM 1380 C CA . GLN A 1 178 ? 76.087 4.278 -2.304 1.00 80.75 178 GLN A CA 1
ATOM 1381 C C . GLN A 1 178 ? 76.273 4.083 -0.795 1.00 80.75 178 GLN A C 1
ATOM 1383 O O . GLN A 1 178 ? 77.400 4.014 -0.313 1.00 80.75 178 GLN A O 1
ATOM 1388 N N . THR A 1 179 ? 75.183 3.930 -0.040 1.00 76.44 179 THR A N 1
ATOM 1389 C CA . THR A 1 179 ? 75.250 3.652 1.408 1.00 76.44 179 THR A CA 1
ATOM 1390 C C . THR A 1 179 ? 75.880 2.294 1.705 1.00 76.44 179 THR A C 1
ATOM 1392 O O . THR A 1 179 ? 76.667 2.167 2.642 1.00 76.44 179 THR A O 1
ATOM 1395 N N . GLY A 1 180 ? 75.606 1.295 0.868 1.00 71.12 180 GLY A N 1
ATOM 1396 C CA . GLY A 1 180 ? 76.229 -0.016 0.941 1.00 71.12 180 GLY A CA 1
ATOM 1397 C C . GLY A 1 180 ? 77.747 -0.005 0.722 1.00 71.12 180 GLY A C 1
ATOM 1398 O O . GLY A 1 180 ? 78.483 -0.638 1.479 1.00 71.12 180 GLY A O 1
ATOM 1399 N N . GLN A 1 181 ? 78.229 0.769 -0.255 1.00 66.88 181 GLN A N 1
ATOM 1400 C CA . GLN A 1 181 ? 79.663 0.971 -0.508 1.00 66.88 181 GLN A CA 1
ATOM 1401 C C . GLN A 1 181 ? 80.372 1.683 0.656 1.00 66.88 181 GLN A C 1
ATOM 1403 O O . GLN A 1 181 ? 81.531 1.387 0.940 1.00 66.88 181 GLN A O 1
ATOM 1408 N N . LEU A 1 182 ? 79.674 2.574 1.370 1.00 61.12 182 LEU A N 1
ATOM 1409 C CA . LEU A 1 182 ? 80.203 3.257 2.558 1.00 61.12 182 LEU A CA 1
ATOM 1410 C C . LEU A 1 182 ? 80.302 2.342 3.793 1.00 61.12 182 LEU A C 1
ATOM 1412 O O . LEU A 1 182 ? 81.095 2.621 4.690 1.00 61.12 182 LEU A O 1
ATOM 1416 N N . LEU A 1 183 ? 79.527 1.253 3.848 1.00 59.22 183 LEU A N 1
ATOM 1417 C CA . LEU A 1 183 ? 79.476 0.325 4.988 1.00 59.22 183 LEU A CA 1
ATOM 1418 C C . LEU A 1 183 ? 80.361 -0.929 4.826 1.00 59.22 183 LEU A C 1
ATOM 1420 O O . LEU A 1 183 ? 80.360 -1.778 5.714 1.00 59.22 183 LEU A O 1
ATOM 1424 N N . ASN A 1 184 ? 81.136 -1.039 3.736 1.00 57.75 184 ASN A N 1
ATOM 1425 C CA . ASN A 1 184 ? 82.040 -2.160 3.418 1.00 57.75 184 ASN A CA 1
ATOM 1426 C C . ASN A 1 184 ? 81.445 -3.551 3.709 1.00 57.75 184 ASN A C 1
ATOM 1428 O O . ASN A 1 184 ? 82.078 -4.414 4.319 1.00 57.75 184 ASN A O 1
ATOM 1432 N N . VAL A 1 185 ? 80.215 -3.768 3.256 1.00 59.81 185 VAL A N 1
ATOM 1433 C CA . VAL A 1 185 ? 79.629 -5.104 3.149 1.00 59.81 185 VAL A CA 1
ATOM 1434 C C . VAL A 1 185 ? 79.591 -5.446 1.667 1.00 59.81 185 VAL A C 1
ATOM 1436 O O . VAL A 1 185 ? 79.028 -4.703 0.871 1.00 59.81 185 VAL A O 1
ATOM 1439 N N . THR A 1 186 ? 80.261 -6.530 1.285 1.00 48.53 186 THR A N 1
ATOM 1440 C CA . THR A 1 186 ? 80.248 -7.053 -0.085 1.00 48.53 186 THR A CA 1
ATOM 1441 C C . THR A 1 186 ? 78.886 -7.705 -0.329 1.00 48.53 186 THR A C 1
ATOM 1443 O O . THR A 1 186 ? 78.531 -8.638 0.393 1.00 48.53 186 THR A O 1
ATOM 1446 N N . PHE A 1 187 ? 78.122 -7.185 -1.293 1.00 51.97 187 PHE A N 1
ATOM 1447 C CA . PHE A 1 187 ? 76.898 -7.808 -1.819 1.00 51.97 187 PHE A CA 1
ATOM 1448 C C . PHE A 1 187 ? 77.244 -8.691 -3.014 1.00 51.97 187 PHE A C 1
ATOM 1450 O O . PHE A 1 187 ? 78.077 -8.238 -3.835 1.00 51.97 187 PHE A O 1
#

pLDDT: mean 83.09, std 12.22, range [40.69, 97.75]

Secondary structure (DSSP, 8-state):
---------SHHHHHHHHHHHHHHHHHHHHHHHHHHHHHHHHT----PPP--------------------PPP-------SS------SS--EEEE-SS---TT----TT--S-EEE-HHHHHHHHHHHHHHHHHHHHHHHHHHHHTHHHHHHHHHHHHHHHHHHHHHHHHHHHHHHHHHHHTT---

Mean predicted aligned error: 19.09 Å

Solvent-accessible surface area (backbone atoms only — not comparable to full-atom values): 12234 Å² total; per-residue (Å²): 134,86,86,84,87,83,83,90,82,60,76,67,57,60,57,51,50,56,51,48,52,54,51,49,52,52,50,52,54,52,53,51,51,53,55,52,50,53,54,59,58,72,72,57,79,78,79,75,79,79,84,79,79,81,77,81,86,75,94,80,80,86,88,74,94,73,89,77,84,84,80,84,88,82,88,81,87,88,74,72,94,79,79,81,86,88,76,75,94,65,81,56,53,86,69,50,49,76,56,81,86,52,91,91,62,87,79,60,92,95,54,50,69,72,36,57,46,47,64,67,58,50,50,53,51,53,51,53,50,53,51,50,49,52,51,48,62,68,48,45,64,56,53,51,59,76,45,40,62,60,52,52,51,51,51,53,50,51,52,52,54,52,50,50,51,52,51,54,51,50,52,51,51,52,50,52,52,54,54,38,65,75,65,75,60,90,128